Protein AF-C6BZJ4-F1 (afdb_monomer)

Solvent-accessible surface area (backbone atoms only — not comparable to full-atom values): 10081 Å² total; per-residue (Å²): 116,72,71,60,54,57,50,53,51,55,49,51,55,50,50,53,53,52,53,54,57,55,56,72,70,59,80,69,83,80,75,55,55,67,62,52,22,50,53,27,45,76,71,69,36,31,68,61,16,39,52,40,28,48,56,48,59,76,49,91,61,51,71,67,57,37,21,50,30,28,36,55,34,11,51,30,27,47,76,71,65,39,45,58,59,11,50,16,27,31,52,33,16,31,54,44,16,40,50,50,26,70,78,56,65,73,80,79,70,80,83,77,85,76,75,93,70,93,71,94,79,90,90,75,85,74,75,80,77,79,89,45,41,55,55,36,36,75,48,53,36,56,51,56,51,57,71,41,51,91,74,41,52,72,69,48,51,54,51,22,52,52,50,20,53,52,51,46,45,70,79,42,72,85,60,86,131

pLDDT: mean 82.41, std 20.44, range [32.62, 98.81]

Foldseek 3Di:
DVVVVVVVVVVVVVVVVVVVVVVVVPPPPDDDLLVVLVVCVVVVVLVSSLVSLVVVCVDPDDLQSVLSSLQSNLVSCVSVLVLLSSLLSLLLSLLSLVQCCVVDPDPPPPPPDDDDDPDDDDDDDPDPDDDHSVCSNPPVSVVSNVVSVVSADPVSNVVSNVNSVVSCCVSPVPRDD

Nearest PDB structures (foldseek):
  2dba-assembly1_A  TM=6.845E-01  e=4.732E-01  Homo sapiens
  3u3w-assembly1_B  TM=6.614E-01  e=5.486E-01  Bacillus thuringiensis Bt407
  2xev-assembly1_A  TM=4.459E-01  e=4.082E-01  Xanthomonas campestris
  3qky-assembly1_A  TM=3.372E-01  e=3.037E-01  Rhodothermus marinus DSM 4252
  3u4t-assembly2_B  TM=3.322E-01  e=1.268E+00  Cytophaga hutchinsonii ATCC 33406

Radius of gyration: 23.46 Å; Cα contacts (8 Å, |Δi|>4): 155; chains: 1; bounding box: 36×50×86 Å

Structure (mmCIF, N/CA/C/O backbone):
data_AF-C6BZJ4-F1
#
_entry.id   AF-C6BZJ4-F1
#
loop_
_atom_site.group_PDB
_atom_site.id
_atom_site.type_symbol
_atom_site.label_atom_id
_atom_site.label_alt_id
_atom_site.label_comp_id
_atom_site.label_asym_id
_atom_site.label_entity_id
_atom_site.label_seq_id
_atom_site.pdbx_PDB_ins_code
_atom_site.Cartn_x
_atom_site.Cartn_y
_atom_site.Cartn_z
_atom_site.occupancy
_atom_site.B_iso_or_equiv
_atom_site.auth_seq_id
_atom_site.auth_comp_id
_atom_site.auth_asym_id
_atom_site.auth_atom_id
_atom_site.pdbx_PDB_model_num
ATOM 1 N N . MET A 1 1 ? -5.584 -17.998 -65.932 1.00 55.53 1 MET A N 1
ATOM 2 C CA . MET A 1 1 ? -5.865 -16.720 -65.231 1.00 55.53 1 MET A CA 1
ATOM 3 C C . MET A 1 1 ? -6.809 -16.860 -64.033 1.00 55.53 1 MET A C 1
ATOM 5 O O . MET A 1 1 ? -6.456 -16.379 -62.968 1.00 55.53 1 MET A O 1
ATOM 9 N N . ILE A 1 2 ? -7.943 -17.565 -64.134 1.00 57.69 2 ILE A N 1
ATOM 10 C CA . ILE A 1 2 ? -8.971 -17.635 -63.065 1.00 57.69 2 ILE A CA 1
ATOM 11 C C . ILE A 1 2 ? -8.476 -18.289 -61.749 1.00 57.69 2 ILE A C 1
ATOM 13 O O . ILE A 1 2 ? -8.819 -17.839 -60.659 1.00 57.69 2 ILE A O 1
ATOM 17 N N . ARG A 1 3 ? -7.604 -19.308 -61.822 1.00 55.00 3 ARG A N 1
ATOM 18 C CA . ARG A 1 3 ? -7.053 -20.008 -60.638 1.00 55.00 3 ARG A CA 1
ATOM 19 C C . ARG A 1 3 ? -6.116 -19.146 -59.774 1.00 55.00 3 ARG A C 1
ATOM 21 O O . ARG A 1 3 ? -6.118 -19.304 -58.557 1.00 55.00 3 ARG A O 1
ATOM 28 N N . HIS A 1 4 ? -5.360 -18.228 -60.380 1.00 57.19 4 HIS A N 1
ATOM 29 C CA . HIS A 1 4 ? -4.473 -17.316 -59.643 1.00 57.19 4 HIS A CA 1
ATOM 30 C C . HIS A 1 4 ? -5.263 -16.218 -58.924 1.00 57.19 4 HIS A C 1
ATOM 32 O O . HIS A 1 4 ? -4.941 -15.882 -57.789 1.00 57.19 4 HIS A O 1
ATOM 38 N N . TYR A 1 5 ? -6.357 -15.747 -59.527 1.00 59.50 5 TYR A N 1
ATOM 39 C CA . TYR A 1 5 ? -7.250 -14.763 -58.914 1.00 59.50 5 TYR A CA 1
ATOM 40 C C . TYR A 1 5 ? -7.918 -15.309 -57.639 1.00 59.50 5 TYR A C 1
ATOM 42 O O . TYR A 1 5 ? -7.967 -14.635 -56.614 1.00 59.50 5 TYR A O 1
ATOM 50 N N . ALA A 1 6 ? -8.339 -16.580 -57.663 1.00 61.69 6 ALA A N 1
ATOM 51 C CA . ALA A 1 6 ? -8.926 -17.255 -56.505 1.00 61.69 6 ALA A CA 1
ATOM 52 C C . ALA A 1 6 ? -7.924 -17.495 -55.355 1.00 61.69 6 ALA A C 1
ATOM 54 O O . ALA A 1 6 ? -8.314 -17.469 -54.186 1.00 61.69 6 ALA A O 1
ATOM 55 N N . GLN A 1 7 ? -6.639 -17.719 -55.656 1.00 63.06 7 GLN A N 1
ATOM 56 C CA . GLN A 1 7 ? -5.603 -17.842 -54.623 1.00 63.06 7 GLN A CA 1
ATOM 57 C C . GLN A 1 7 ? -5.236 -16.492 -54.002 1.00 63.06 7 GLN A C 1
ATOM 59 O O . GLN A 1 7 ? -5.148 -16.405 -52.780 1.00 63.06 7 GLN A O 1
ATOM 64 N N . ILE A 1 8 ? -5.094 -15.441 -54.814 1.00 64.88 8 ILE A N 1
ATOM 65 C CA . ILE A 1 8 ? -4.809 -14.081 -54.334 1.00 64.88 8 ILE A CA 1
ATOM 66 C C . ILE A 1 8 ? -5.946 -13.583 -53.433 1.00 64.88 8 ILE A C 1
ATOM 68 O O . ILE A 1 8 ? -5.690 -13.074 -52.343 1.00 64.88 8 ILE A O 1
ATOM 72 N N . PHE A 1 9 ? -7.201 -13.827 -53.824 1.00 66.31 9 PHE A N 1
ATOM 73 C CA . PHE A 1 9 ? -8.370 -13.473 -53.018 1.00 66.31 9 PHE A CA 1
ATOM 74 C C . PHE A 1 9 ? -8.373 -14.174 -51.649 1.00 66.31 9 PHE A C 1
ATOM 76 O O . PHE A 1 9 ? -8.596 -13.528 -50.631 1.00 66.31 9 PHE A O 1
ATOM 83 N N . ARG A 1 10 ? -8.031 -15.471 -51.590 1.00 66.38 10 ARG A N 1
ATOM 84 C CA . ARG A 1 10 ? -7.934 -16.227 -50.324 1.00 66.38 10 ARG A CA 1
ATOM 85 C C . ARG A 1 10 ? -6.807 -15.740 -49.408 1.00 66.38 10 ARG A C 1
ATOM 87 O O . ARG A 1 10 ? -6.947 -15.818 -48.187 1.00 66.38 10 ARG A O 1
ATOM 94 N N . ILE A 1 11 ? -5.695 -15.270 -49.973 1.00 69.75 11 ILE A N 1
ATOM 95 C CA . ILE A 1 11 ? -4.577 -14.703 -49.204 1.00 69.75 11 ILE A CA 1
ATOM 96 C C . ILE A 1 11 ? -4.979 -13.339 -48.631 1.00 69.75 11 ILE A C 1
ATOM 98 O O . ILE A 1 11 ? -4.785 -13.108 -47.441 1.00 69.75 11 ILE A O 1
ATOM 102 N N . LEU A 1 12 ? -5.626 -12.485 -49.430 1.00 68.31 12 LEU A N 1
ATOM 103 C CA . LEU A 1 12 ? -6.132 -11.179 -48.995 1.00 68.31 12 LEU A CA 1
ATOM 104 C C . LEU A 1 12 ? -7.189 -11.296 -47.890 1.00 68.31 12 LEU A C 1
ATOM 106 O O . LEU A 1 12 ? -7.118 -10.566 -46.904 1.00 68.31 12 LEU A O 1
ATOM 110 N N . THR A 1 13 ? -8.116 -12.254 -47.989 1.00 72.12 13 THR A N 1
ATOM 111 C CA . THR A 1 13 ? -9.115 -12.484 -46.931 1.00 72.12 13 THR A CA 1
ATOM 112 C C . THR A 1 13 ? -8.478 -12.961 -45.629 1.00 72.12 13 THR A C 1
ATOM 114 O O . THR A 1 13 ? -8.899 -12.547 -44.554 1.00 72.12 13 THR A O 1
ATOM 117 N N . LYS A 1 14 ? -7.435 -13.800 -45.702 1.00 76.06 14 LYS A N 1
ATOM 118 C CA . LYS A 1 14 ? -6.708 -14.259 -44.508 1.00 76.06 14 LYS A CA 1
ATOM 119 C C . LYS A 1 14 ? -5.866 -13.145 -43.891 1.00 76.06 14 LYS A C 1
ATOM 121 O O . LYS A 1 14 ? -5.843 -13.027 -42.673 1.00 76.06 14 LYS A O 1
ATOM 126 N N . ALA A 1 15 ? -5.223 -12.314 -44.710 1.00 72.50 15 ALA A N 1
ATOM 127 C CA . ALA A 1 15 ? -4.469 -11.156 -44.242 1.00 72.50 15 ALA A CA 1
ATOM 128 C C . ALA A 1 15 ? -5.386 -10.125 -43.564 1.00 72.50 15 ALA A C 1
ATOM 130 O O . ALA A 1 15 ? -5.067 -9.653 -42.480 1.00 72.50 15 ALA A O 1
ATOM 131 N N . SER A 1 16 ? -6.560 -9.849 -44.140 1.00 72.75 16 SER A N 1
ATOM 132 C CA . SER A 1 16 ? -7.568 -8.959 -43.549 1.00 72.75 16 SER A CA 1
ATOM 133 C C . SER A 1 16 ? -8.110 -9.488 -42.215 1.00 72.75 16 SER A C 1
ATOM 135 O O . SER A 1 16 ? -8.213 -8.720 -41.262 1.00 72.75 16 SER A O 1
ATOM 137 N N . LEU A 1 17 ? -8.374 -10.797 -42.109 1.00 69.81 17 LEU A N 1
ATOM 138 C CA . LEU A 1 17 ? -8.779 -11.432 -40.850 1.00 69.81 17 LEU A CA 1
ATOM 139 C C . LEU A 1 17 ? -7.662 -11.366 -39.789 1.00 69.81 17 LEU A C 1
ATOM 141 O O . LEU A 1 17 ? -7.938 -11.130 -38.619 1.00 69.81 17 LEU A O 1
ATOM 145 N N . CYS A 1 18 ? -6.401 -11.530 -40.199 1.00 66.50 18 CYS A N 1
ATOM 146 C CA . CYS A 1 18 ? -5.239 -11.455 -39.309 1.00 66.50 18 CYS A CA 1
ATOM 147 C C . CYS A 1 18 ? -5.014 -10.028 -38.774 1.00 66.50 18 CYS A C 1
ATOM 149 O O . CYS A 1 18 ? -4.745 -9.843 -37.593 1.00 66.50 18 CYS A O 1
ATOM 151 N N . VAL A 1 19 ? -5.195 -9.010 -39.624 1.00 67.69 19 VAL A N 1
ATOM 152 C CA . VAL A 1 19 ? -5.115 -7.595 -39.226 1.00 67.69 19 VAL A CA 1
ATOM 153 C C . VAL A 1 19 ? -6.264 -7.219 -38.286 1.00 67.69 19 VAL A C 1
ATOM 155 O O . VAL A 1 19 ? -6.030 -6.540 -37.293 1.00 67.69 19 VAL A O 1
ATOM 158 N N . LEU A 1 20 ? -7.483 -7.710 -38.532 1.00 63.88 20 LEU A N 1
ATOM 159 C CA . LEU A 1 20 ? -8.626 -7.499 -37.633 1.00 63.88 20 LEU A CA 1
ATOM 160 C C . LEU A 1 20 ? -8.410 -8.124 -36.244 1.00 63.88 20 LEU A C 1
ATOM 162 O O . LEU A 1 20 ? -8.733 -7.489 -35.244 1.00 63.88 20 LEU A O 1
ATOM 166 N N . LEU A 1 21 ? -7.817 -9.322 -36.172 1.00 61.75 21 LEU A N 1
ATOM 167 C CA . LEU A 1 21 ? -7.485 -9.980 -34.901 1.00 61.75 21 LEU A CA 1
ATOM 168 C C . LEU A 1 21 ? -6.373 -9.256 -34.122 1.00 61.75 21 LEU A C 1
ATOM 170 O O . LEU A 1 21 ? -6.413 -9.220 -32.894 1.00 61.75 21 LEU A O 1
ATOM 174 N N . LEU A 1 22 ? -5.409 -8.648 -34.819 1.00 60.34 22 LEU A N 1
ATOM 175 C CA . LEU A 1 22 ? -4.344 -7.858 -34.189 1.00 60.34 22 LEU A CA 1
ATOM 176 C C . LEU A 1 22 ? -4.852 -6.517 -33.635 1.00 60.34 22 LEU A C 1
ATOM 178 O O . LEU A 1 22 ? -4.348 -6.056 -32.617 1.00 60.34 22 LEU A O 1
ATOM 182 N N . VAL A 1 23 ? -5.869 -5.912 -34.256 1.00 60.22 23 VAL A N 1
ATOM 183 C CA . VAL A 1 23 ? -6.453 -4.643 -33.784 1.00 60.22 23 VAL A CA 1
ATOM 184 C C . VAL A 1 23 ? -7.333 -4.843 -32.544 1.00 60.22 23 VAL A C 1
ATOM 186 O O . VAL A 1 23 ? -7.305 -4.005 -31.648 1.00 60.22 23 VAL A O 1
ATOM 189 N N . SER A 1 24 ? -8.057 -5.964 -32.421 1.00 59.00 24 SER A N 1
ATOM 190 C CA . SER A 1 24 ? -8.880 -6.240 -31.227 1.00 59.00 24 SER A CA 1
ATOM 191 C C . SER A 1 24 ? -8.070 -6.588 -29.973 1.00 59.00 24 SER A C 1
ATOM 193 O O . SER A 1 24 ? -8.578 -6.443 -28.867 1.00 59.00 24 SER A O 1
ATOM 195 N N . ALA A 1 25 ? -6.817 -7.025 -30.126 1.00 56.62 25 ALA A N 1
ATOM 196 C CA . ALA A 1 25 ? -5.908 -7.258 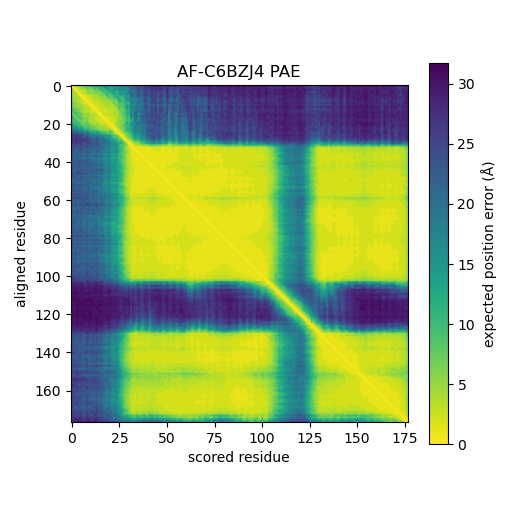-29.002 1.00 56.62 25 ALA A CA 1
ATOM 197 C C . ALA A 1 25 ? -5.223 -5.966 -28.501 1.00 56.62 25 ALA A C 1
ATOM 199 O O . ALA A 1 25 ? -4.516 -5.998 -27.499 1.00 56.62 25 ALA A O 1
ATOM 200 N N . GLY A 1 26 ? -5.415 -4.832 -29.190 1.00 55.06 26 GLY A N 1
ATOM 201 C CA . GLY A 1 26 ? -4.726 -3.566 -28.918 1.00 55.06 26 GLY A CA 1
ATOM 202 C C . GLY A 1 26 ? -5.450 -2.590 -27.982 1.00 55.06 26 GLY A C 1
ATOM 203 O O . GLY A 1 26 ? -4.972 -1.474 -27.806 1.00 55.06 26 GLY A O 1
ATOM 204 N N . CYS A 1 27 ? -6.588 -2.957 -27.385 1.00 52.34 27 CYS A N 1
ATOM 205 C CA . CYS A 1 27 ? -7.395 -2.038 -26.563 1.00 52.34 27 CYS A CA 1
ATOM 206 C C . CYS A 1 27 ? -7.123 -2.094 -25.048 1.00 52.34 27 CYS A C 1
ATOM 208 O O . CYS A 1 27 ? -7.934 -1.587 -24.281 1.00 52.34 27 CYS A O 1
ATOM 210 N N . SER A 1 28 ? -5.985 -2.636 -24.611 1.00 48.62 28 SER A N 1
ATOM 211 C CA . SER A 1 28 ? -5.580 -2.626 -23.189 1.00 48.62 28 SER A CA 1
ATOM 212 C C . SER A 1 28 ? -4.443 -1.639 -22.879 1.00 48.62 28 SER A C 1
ATOM 214 O O . SER A 1 28 ? -3.921 -1.630 -21.773 1.00 48.62 28 SER A O 1
ATOM 216 N N . ILE A 1 29 ? -4.019 -0.817 -23.847 1.00 54.97 29 ILE A N 1
ATOM 217 C CA . ILE A 1 29 ? -2.700 -0.148 -23.829 1.00 54.97 29 ILE A CA 1
ATOM 218 C C . ILE A 1 29 ? -2.615 1.080 -22.886 1.00 54.97 29 ILE A C 1
ATOM 220 O O . ILE A 1 29 ? -1.523 1.580 -22.648 1.00 54.97 29 ILE A O 1
ATOM 224 N N . PHE A 1 30 ? -3.712 1.547 -22.277 1.00 60.34 30 PHE A N 1
ATOM 225 C CA . PHE A 1 30 ? -3.676 2.686 -21.335 1.00 60.34 30 PHE A CA 1
ATOM 226 C C . PHE A 1 30 ? -4.572 2.490 -20.113 1.00 60.34 30 PHE A C 1
ATOM 228 O O . PHE A 1 30 ? -5.266 3.411 -19.686 1.00 60.34 30 PHE A O 1
ATOM 235 N N . TYR A 1 31 ? -4.603 1.281 -19.563 1.00 64.81 31 TYR A N 1
ATOM 236 C CA . TYR A 1 31 ? -5.242 1.088 -18.273 1.00 64.81 31 TYR A CA 1
ATOM 237 C C . TYR A 1 31 ? -4.277 1.555 -17.178 1.00 64.81 31 TYR A C 1
ATOM 239 O O . TYR A 1 31 ? -3.167 1.041 -17.089 1.00 64.81 31 TYR A O 1
ATOM 247 N N . LYS A 1 32 ? -4.665 2.577 -16.407 1.00 88.12 32 LYS A N 1
ATOM 248 C CA . LYS A 1 32 ? -3.905 3.095 -15.262 1.00 88.12 32 LYS A CA 1
ATOM 249 C C . LYS A 1 32 ? -4.629 2.687 -13.972 1.00 88.12 32 LYS A C 1
ATOM 251 O O . LYS A 1 32 ? -5.514 3.426 -13.534 1.00 88.12 32 LYS A O 1
ATOM 256 N N . PRO A 1 33 ? -4.283 1.535 -13.363 1.00 91.06 33 PRO A N 1
ATOM 257 C CA . PRO A 1 33 ? -5.052 0.969 -12.249 1.00 91.06 33 PRO A CA 1
ATOM 258 C C . PRO A 1 33 ? -5.131 1.907 -11.040 1.00 91.06 33 PRO A C 1
ATOM 260 O O . PRO A 1 33 ? -6.162 2.004 -10.386 1.00 91.06 33 PRO A O 1
ATOM 263 N N . ILE A 1 34 ? -4.067 2.677 -10.788 1.00 95.06 34 ILE A N 1
ATOM 264 C CA . ILE A 1 34 ? -4.012 3.658 -9.696 1.00 95.06 34 ILE A CA 1
ATOM 265 C C . ILE A 1 34 ? -5.059 4.765 -9.869 1.00 95.06 34 ILE A C 1
ATOM 267 O O . ILE A 1 34 ? -5.789 5.066 -8.926 1.00 95.06 34 ILE A O 1
ATOM 271 N N . GLU A 1 35 ? -5.169 5.349 -11.067 1.00 94.25 35 GLU A N 1
ATOM 272 C CA . GLU A 1 35 ? -6.161 6.400 -11.343 1.00 94.25 35 GLU A CA 1
ATOM 273 C C . GLU A 1 35 ? -7.589 5.847 -11.209 1.00 94.25 35 GLU A C 1
ATOM 275 O O . GLU A 1 35 ? -8.467 6.510 -10.655 1.00 94.25 35 GLU A O 1
ATOM 280 N N . GLN A 1 36 ? -7.813 4.604 -11.647 1.00 94.56 36 GLN A N 1
ATOM 281 C CA . GLN A 1 36 ? -9.104 3.930 -11.519 1.00 94.56 36 GLN A CA 1
ATOM 282 C C . GLN A 1 36 ? -9.469 3.660 -10.051 1.00 94.56 36 GLN A C 1
ATOM 284 O O . GLN A 1 36 ? -10.589 3.949 -9.626 1.00 94.56 36 GLN A O 1
ATOM 289 N N . ALA A 1 37 ? -8.528 3.157 -9.254 1.00 96.38 37 ALA A N 1
ATOM 290 C CA . ALA A 1 37 ? -8.737 2.926 -7.830 1.00 96.38 37 ALA A CA 1
ATOM 291 C C . ALA A 1 37 ? -9.032 4.230 -7.074 1.00 96.38 37 ALA A C 1
ATOM 293 O O . ALA A 1 37 ? -9.928 4.274 -6.229 1.00 96.38 37 ALA A O 1
ATOM 294 N N . GLN A 1 38 ? -8.331 5.316 -7.410 1.00 95.38 38 GLN A N 1
ATOM 295 C CA . GLN A 1 38 ? -8.611 6.647 -6.867 1.00 95.38 38 GLN A CA 1
ATOM 296 C C . GLN A 1 38 ? -10.009 7.132 -7.261 1.00 95.38 38 GLN A C 1
ATOM 298 O O . GLN A 1 38 ? -10.744 7.629 -6.408 1.00 95.38 38 GLN A O 1
ATOM 303 N N . TYR A 1 39 ? -10.416 6.934 -8.518 1.00 95.62 39 TYR A N 1
ATOM 304 C CA . TYR A 1 39 ? -11.775 7.236 -8.961 1.00 95.62 39 TYR A CA 1
ATOM 305 C C . TYR A 1 39 ? -12.823 6.456 -8.153 1.00 95.62 39 TYR A C 1
ATOM 307 O O . TYR A 1 39 ? -13.798 7.045 -7.683 1.00 95.62 39 TYR A O 1
ATOM 315 N N . TYR A 1 40 ? -12.619 5.158 -7.920 1.00 97.19 40 TYR A N 1
ATOM 316 C CA . TYR A 1 40 ? -13.504 4.370 -7.061 1.00 97.19 40 TYR A CA 1
ATOM 317 C C . TYR A 1 40 ? -13.548 4.907 -5.626 1.00 97.19 40 TYR A C 1
ATOM 319 O O . TYR A 1 40 ? -14.636 5.083 -5.075 1.00 97.19 40 TYR A O 1
ATOM 327 N N . ALA A 1 41 ? -12.399 5.246 -5.037 1.00 96.06 41 ALA A N 1
ATOM 328 C CA . ALA A 1 41 ? -12.328 5.805 -3.689 1.00 96.06 41 ALA A CA 1
ATOM 329 C C . ALA A 1 41 ? -13.063 7.155 -3.565 1.00 96.06 41 ALA A C 1
ATOM 331 O O . ALA A 1 41 ? -13.800 7.359 -2.598 1.00 96.06 41 ALA A O 1
ATOM 332 N N . LEU A 1 42 ? -12.941 8.044 -4.561 1.00 96.62 42 LEU A N 1
ATOM 333 C CA . LEU A 1 42 ? -13.677 9.317 -4.621 1.00 96.62 42 LEU A CA 1
ATOM 334 C C . LEU A 1 42 ? -15.198 9.107 -4.671 1.00 96.62 42 LEU A C 1
ATOM 336 O O . LEU A 1 42 ? -15.957 9.881 -4.089 1.00 96.62 42 LEU A O 1
ATOM 340 N N . ASN A 1 43 ? -15.646 8.023 -5.305 1.00 97.38 43 ASN A N 1
ATOM 341 C CA . ASN A 1 43 ? -17.053 7.624 -5.360 1.00 97.38 43 ASN A CA 1
ATOM 342 C C . ASN A 1 43 ? -17.482 6.731 -4.179 1.00 97.38 43 ASN A C 1
ATOM 344 O O . ASN A 1 43 ? -18.573 6.161 -4.211 1.00 97.38 43 ASN A O 1
ATOM 348 N N . GLN A 1 44 ? -16.653 6.610 -3.133 1.00 97.75 44 GLN A N 1
ATOM 349 C CA . GLN A 1 44 ? -16.888 5.766 -1.949 1.00 97.75 44 GLN A CA 1
ATOM 350 C C . GLN A 1 44 ? -17.048 4.267 -2.268 1.00 97.75 44 GLN A C 1
ATOM 352 O O . GLN A 1 44 ? -17.582 3.500 -1.468 1.00 97.75 44 GLN A O 1
ATOM 357 N N . GLN A 1 45 ? -16.567 3.827 -3.431 1.00 98.44 45 GLN A N 1
ATOM 358 C CA . GLN A 1 45 ? -16.548 2.431 -3.864 1.00 98.44 45 GLN A CA 1
ATOM 359 C C . GLN A 1 45 ? -15.251 1.762 -3.390 1.00 98.44 45 GLN A C 1
ATOM 361 O O . GLN A 1 45 ? -14.424 1.328 -4.188 1.00 98.44 45 GLN A O 1
ATOM 366 N N . TYR A 1 46 ? -15.041 1.722 -2.074 1.00 98.56 46 TYR A N 1
ATOM 367 C CA . TYR A 1 46 ? -13.762 1.300 -1.499 1.00 98.56 46 TYR A CA 1
ATOM 368 C C . TYR A 1 46 ? -13.425 -0.170 -1.766 1.00 98.56 46 TYR A C 1
ATOM 370 O O . TYR A 1 46 ? -12.261 -0.465 -2.004 1.00 98.56 46 TYR A O 1
ATOM 378 N N . ASP A 1 47 ? -14.411 -1.070 -1.805 1.00 98.62 47 ASP A N 1
ATOM 379 C CA . ASP A 1 47 ? -14.179 -2.476 -2.174 1.00 98.62 47 ASP A CA 1
ATOM 380 C C . ASP A 1 47 ? -13.641 -2.599 -3.609 1.00 98.62 47 ASP A C 1
ATOM 382 O O . ASP A 1 47 ? -12.655 -3.286 -3.847 1.00 98.62 47 ASP A O 1
ATOM 386 N N . ALA A 1 48 ? -14.212 -1.843 -4.555 1.00 98.06 48 ALA A N 1
ATOM 387 C CA . ALA A 1 48 ? -13.730 -1.822 -5.936 1.00 98.06 48 ALA A CA 1
ATOM 388 C C . ALA A 1 48 ? -12.313 -1.236 -6.038 1.00 98.06 48 ALA A C 1
ATOM 390 O O . ALA A 1 48 ? -11.498 -1.725 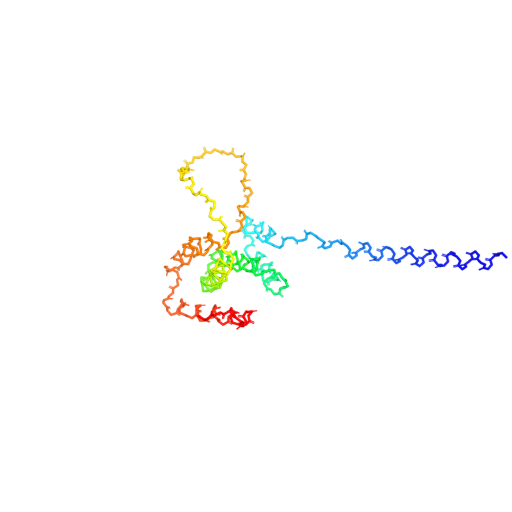-6.813 1.00 98.06 48 ALA A O 1
ATOM 391 N N . ALA A 1 49 ? -11.994 -0.217 -5.231 1.00 98.38 49 ALA A N 1
ATOM 392 C CA . ALA A 1 49 ? -10.628 0.292 -5.130 1.00 98.38 49 ALA A CA 1
ATOM 393 C C . ALA A 1 49 ? -9.667 -0.770 -4.566 1.00 98.38 49 ALA A C 1
ATOM 395 O O . ALA A 1 49 ? -8.542 -0.892 -5.040 1.00 98.38 49 ALA A O 1
ATOM 396 N N . VAL A 1 50 ? -10.100 -1.553 -3.572 1.00 98.75 50 VAL A N 1
ATOM 397 C CA . VAL A 1 50 ? -9.302 -2.646 -2.997 1.00 98.75 50 VAL A CA 1
ATOM 398 C C . VAL A 1 50 ? -9.016 -3.731 -4.028 1.00 98.75 50 VAL A C 1
ATOM 400 O O . VAL A 1 50 ? -7.866 -4.167 -4.114 1.00 98.75 50 VAL A O 1
ATOM 403 N N . ASP A 1 51 ? -10.017 -4.145 -4.801 1.00 98.25 51 ASP A N 1
ATOM 404 C CA . ASP A 1 51 ? -9.863 -5.157 -5.851 1.00 98.25 51 ASP A CA 1
ATOM 405 C C . ASP A 1 51 ? -8.861 -4.683 -6.911 1.00 98.25 51 ASP A C 1
ATOM 407 O O . ASP A 1 51 ? -7.863 -5.352 -7.175 1.00 98.25 51 ASP A O 1
ATOM 411 N N . GLU A 1 52 ? -9.051 -3.461 -7.411 1.00 97.62 52 GLU A N 1
ATOM 412 C CA . GLU A 1 52 ? -8.200 -2.847 -8.430 1.00 97.62 52 GLU A CA 1
ATOM 413 C C . GLU A 1 52 ? -6.724 -2.769 -8.010 1.00 97.62 52 GLU A C 1
ATOM 415 O O . GLU A 1 52 ? -5.803 -3.093 -8.761 1.00 97.62 52 GLU A O 1
ATOM 420 N N . LEU A 1 53 ? -6.486 -2.358 -6.764 1.00 98.44 53 LEU A N 1
ATOM 421 C CA . LEU A 1 53 ? -5.139 -2.245 -6.211 1.00 98.44 53 LEU A CA 1
ATOM 422 C C . LEU A 1 53 ? -4.529 -3.611 -5.898 1.00 98.44 53 LEU A C 1
ATOM 424 O O . LEU A 1 53 ? -3.309 -3.750 -5.911 1.00 98.44 53 LEU A O 1
ATOM 428 N N . SER A 1 5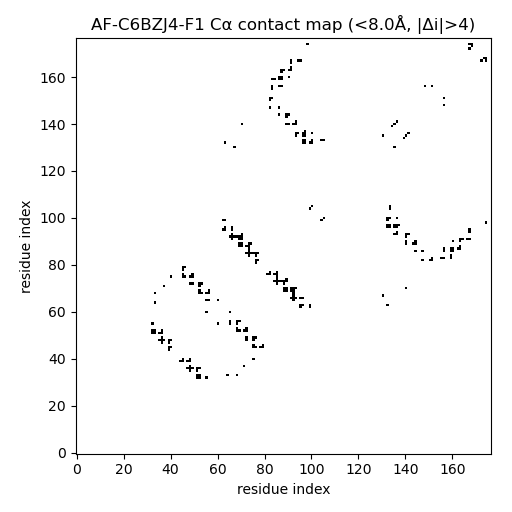4 ? -5.355 -4.616 -5.607 1.00 98.44 54 SER A N 1
ATOM 429 C CA . SER A 1 54 ? -4.885 -5.985 -5.394 1.00 98.44 54 SER A CA 1
ATOM 430 C C . SER A 1 54 ? -4.390 -6.602 -6.694 1.00 98.44 54 SER A C 1
ATOM 432 O O . SER A 1 54 ? -3.290 -7.152 -6.704 1.00 98.44 54 SER A O 1
ATOM 434 N N . ASP A 1 55 ? -5.131 -6.413 -7.785 1.00 97.00 55 ASP A N 1
ATOM 435 C CA . ASP A 1 55 ? -4.709 -6.844 -9.117 1.00 97.00 55 ASP A CA 1
ATOM 436 C C . ASP A 1 55 ? -3.394 -6.165 -9.536 1.00 97.00 55 ASP A C 1
ATOM 438 O O . ASP A 1 55 ? -2.500 -6.822 -10.072 1.00 97.00 55 ASP A O 1
ATOM 442 N N . LEU A 1 56 ? -3.225 -4.871 -9.228 1.00 96.50 56 LEU A N 1
ATOM 443 C CA . LEU A 1 56 ? -1.970 -4.155 -9.476 1.00 96.50 56 LEU A CA 1
ATOM 444 C C . LEU A 1 56 ? -0.799 -4.719 -8.651 1.00 96.50 56 LEU A C 1
ATOM 446 O O . LEU A 1 56 ? 0.294 -4.894 -9.187 1.00 96.50 56 LEU A O 1
ATOM 450 N N . ILE A 1 57 ? -1.008 -5.027 -7.368 1.00 97.56 57 ILE A N 1
ATOM 451 C CA . ILE A 1 57 ? 0.031 -5.592 -6.485 1.00 97.56 57 ILE A CA 1
ATOM 452 C C . ILE A 1 57 ? 0.494 -6.977 -6.956 1.00 97.56 57 ILE A C 1
ATOM 454 O O . ILE A 1 57 ? 1.667 -7.313 -6.794 1.00 97.56 57 ILE A O 1
ATOM 458 N N . ASP A 1 58 ? -0.407 -7.769 -7.535 1.00 96.38 58 ASP A N 1
ATOM 459 C CA . ASP A 1 58 ? -0.111 -9.112 -8.045 1.00 96.38 58 ASP A CA 1
ATOM 460 C C . ASP A 1 58 ? 0.425 -9.110 -9.499 1.00 96.38 58 ASP A C 1
ATOM 462 O O . ASP A 1 58 ? 0.691 -10.177 -10.065 1.00 96.38 58 ASP A O 1
ATOM 466 N N . SER A 1 59 ? 0.606 -7.930 -10.104 1.00 94.00 59 SER A N 1
ATOM 467 C CA . SER A 1 59 ? 1.115 -7.743 -11.471 1.00 94.00 59 SER A CA 1
ATOM 468 C C . SER A 1 59 ? 2.644 -7.559 -11.539 1.00 94.00 59 SER A C 1
ATOM 470 O O . SER A 1 59 ? 3.354 -7.707 -10.547 1.00 94.00 59 SER A O 1
ATOM 472 N N . ASP A 1 60 ? 3.173 -7.245 -12.726 1.00 91.75 60 ASP A N 1
ATOM 473 C CA . ASP A 1 60 ? 4.581 -6.897 -12.972 1.00 91.75 60 ASP A CA 1
ATOM 474 C C . ASP A 1 60 ? 4.861 -5.381 -12.905 1.00 91.75 60 ASP A C 1
ATOM 476 O O . ASP A 1 60 ? 5.842 -4.900 -13.478 1.00 91.75 60 ASP A O 1
ATOM 480 N N . ALA A 1 61 ? 4.007 -4.633 -12.199 1.00 93.56 61 ALA A N 1
ATOM 481 C CA . ALA A 1 61 ? 4.175 -3.206 -11.948 1.00 93.56 61 ALA A CA 1
ATOM 482 C C . ALA A 1 61 ? 5.498 -2.873 -11.236 1.00 93.56 61 ALA A C 1
ATOM 484 O O . ALA A 1 61 ? 6.127 -3.708 -10.577 1.00 93.56 61 ALA A O 1
ATOM 485 N N . SER A 1 62 ? 5.929 -1.619 -11.365 1.00 93.44 62 SER A N 1
ATOM 486 C CA . SER A 1 62 ? 7.154 -1.142 -10.724 1.00 93.44 62 SER A CA 1
ATOM 487 C C . SER A 1 62 ? 7.048 -1.153 -9.195 1.00 93.44 62 SER A C 1
ATOM 489 O O . SER A 1 62 ? 5.961 -1.091 -8.622 1.00 93.44 62 SER A O 1
ATOM 491 N N . GLU A 1 63 ? 8.192 -1.183 -8.503 1.00 93.62 63 GLU A N 1
ATOM 492 C CA . GLU A 1 63 ? 8.218 -1.132 -7.032 1.00 93.62 63 GLU A CA 1
ATOM 493 C C . GLU A 1 63 ? 7.536 0.126 -6.480 1.00 93.62 63 GLU A C 1
ATOM 495 O O . GLU A 1 63 ? 6.887 0.072 -5.437 1.00 93.62 63 GLU A O 1
ATOM 500 N N . GLU A 1 64 ? 7.652 1.244 -7.198 1.00 94.12 64 GLU A N 1
ATOM 501 C CA . GLU A 1 64 ? 7.009 2.508 -6.852 1.00 94.12 64 GLU A CA 1
ATOM 502 C C . GLU A 1 64 ? 5.484 2.429 -6.985 1.00 94.12 64 GLU A C 1
ATOM 504 O O . GLU A 1 64 ? 4.767 2.800 -6.055 1.00 94.12 64 GLU A O 1
ATOM 509 N N . GLU A 1 65 ? 4.979 1.868 -8.087 1.00 95.38 65 GLU A N 1
ATOM 510 C CA . GLU A 1 65 ? 3.542 1.640 -8.279 1.00 95.38 65 GLU A CA 1
ATOM 511 C C . GLU A 1 65 ? 2.986 0.669 -7.238 1.00 95.38 65 GLU A C 1
ATOM 513 O O . GLU A 1 65 ? 1.909 0.903 -6.693 1.00 95.38 65 GLU A O 1
ATOM 518 N N . ILE A 1 66 ? 3.729 -0.389 -6.905 1.00 97.38 66 ILE A N 1
ATOM 519 C CA . ILE A 1 66 ? 3.337 -1.344 -5.865 1.00 97.38 66 ILE A CA 1
ATOM 520 C C . ILE A 1 66 ? 3.323 -0.662 -4.489 1.00 97.38 66 ILE A C 1
ATOM 522 O O . ILE A 1 66 ? 2.378 -0.857 -3.719 1.00 97.38 66 ILE A O 1
ATOM 526 N N . ALA A 1 67 ? 4.313 0.179 -4.170 1.00 97.62 67 ALA A N 1
ATOM 527 C CA . ALA A 1 67 ? 4.335 0.956 -2.929 1.00 97.62 67 ALA A CA 1
ATOM 528 C C . ALA A 1 67 ? 3.123 1.897 -2.827 1.00 97.62 67 ALA A C 1
ATOM 530 O O . ALA A 1 67 ? 2.437 1.913 -1.798 1.00 97.62 67 ALA A O 1
ATOM 531 N N . GLN A 1 68 ? 2.815 2.621 -3.907 1.00 97.75 68 GLN A N 1
ATOM 532 C CA . GLN A 1 68 ? 1.628 3.468 -3.990 1.00 97.75 68 GLN A CA 1
ATOM 533 C C . GLN A 1 68 ? 0.340 2.640 -3.867 1.00 97.75 68 GLN A C 1
ATOM 535 O O . GLN A 1 68 ? -0.595 3.057 -3.181 1.00 97.75 68 GLN A O 1
ATOM 540 N N . ALA A 1 69 ? 0.291 1.450 -4.468 1.00 98.25 69 ALA A N 1
ATOM 541 C CA . ALA A 1 69 ? -0.877 0.583 -4.420 1.00 98.25 69 ALA A CA 1
ATOM 542 C C . ALA A 1 69 ? -1.177 0.088 -3.002 1.00 98.25 69 ALA A C 1
ATOM 544 O O . ALA A 1 69 ? -2.321 0.159 -2.553 1.00 98.25 69 ALA A O 1
ATOM 545 N N . PHE A 1 70 ? -0.152 -0.341 -2.258 1.00 98.75 70 PHE A N 1
ATOM 546 C CA . PHE A 1 70 ? -0.302 -0.687 -0.843 1.00 98.75 70 PHE A CA 1
ATOM 547 C C . PHE A 1 70 ? -0.775 0.508 -0.007 1.00 98.75 70 PHE A C 1
ATOM 549 O O . PHE A 1 70 ? -1.637 0.337 0.854 1.00 98.75 70 PHE A O 1
ATOM 556 N N . MET A 1 71 ? -0.263 1.716 -0.267 1.00 98.69 71 MET A N 1
ATOM 557 C CA . MET A 1 71 ? -0.699 2.921 0.445 1.00 98.69 71 MET A CA 1
ATOM 558 C C . MET A 1 71 ? -2.192 3.185 0.223 1.00 98.69 71 MET A C 1
ATOM 560 O O . MET A 1 71 ? -2.961 3.231 1.184 1.00 98.69 71 MET A O 1
ATOM 564 N N . LEU A 1 72 ? -2.612 3.271 -1.042 1.00 98.50 72 LEU A N 1
ATOM 565 C CA . LEU A 1 72 ? -4.000 3.545 -1.412 1.00 98.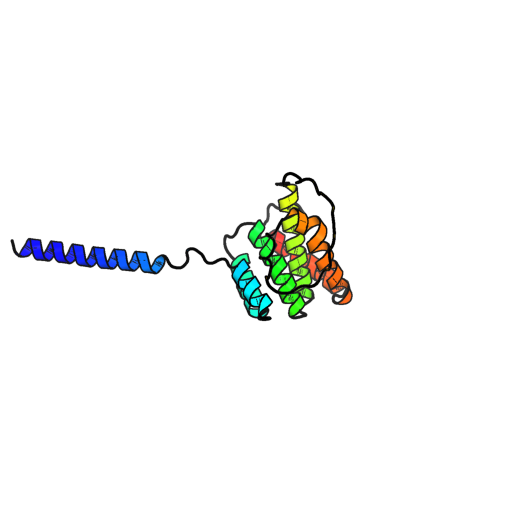50 72 LEU A CA 1
ATOM 566 C C . LEU A 1 72 ? -4.950 2.444 -0.927 1.00 98.50 72 LEU A C 1
ATOM 568 O O . LEU A 1 72 ? -6.060 2.736 -0.478 1.00 98.50 72 LEU A O 1
ATOM 572 N N . ARG A 1 73 ? -4.513 1.179 -0.945 1.00 98.75 73 ARG A N 1
ATOM 573 C CA . ARG A 1 73 ? -5.330 0.064 -0.457 1.00 98.75 73 ARG A CA 1
ATOM 574 C C . ARG A 1 73 ? -5.470 0.123 1.061 1.00 98.75 73 ARG A C 1
ATOM 576 O O . ARG A 1 73 ? -6.546 -0.147 1.587 1.00 98.75 73 ARG A O 1
ATOM 583 N N . GLY A 1 74 ? -4.426 0.556 1.768 1.00 98.69 74 GLY A N 1
ATOM 584 C CA . GLY A 1 74 ? -4.479 0.847 3.198 1.00 98.69 74 GLY A CA 1
ATOM 585 C C . GLY A 1 74 ? -5.469 1.965 3.555 1.00 98.69 74 GLY A C 1
ATOM 586 O O . GLY A 1 74 ? -6.230 1.840 4.519 1.00 98.69 74 GLY A O 1
ATOM 587 N N . GLU A 1 75 ? -5.522 3.034 2.761 1.00 98.62 75 GLU A N 1
ATOM 588 C CA . GLU A 1 75 ? -6.512 4.113 2.907 1.00 98.62 75 GLU A CA 1
ATOM 589 C C . GLU A 1 75 ? -7.946 3.637 2.607 1.00 98.62 75 GLU A C 1
ATOM 591 O O . GLU A 1 75 ? -8.884 3.959 3.348 1.00 98.62 75 GLU A O 1
ATOM 596 N N . ALA A 1 76 ? -8.127 2.798 1.583 1.00 98.75 76 ALA A N 1
ATOM 597 C CA . ALA A 1 76 ? -9.415 2.175 1.280 1.00 98.75 76 ALA A CA 1
ATOM 598 C C . ALA A 1 76 ? -9.886 1.266 2.431 1.00 98.75 76 ALA A C 1
ATOM 600 O O . ALA A 1 76 ? -11.006 1.424 2.920 1.00 98.75 76 ALA A O 1
ATOM 601 N N . TYR A 1 77 ? -9.011 0.405 2.966 1.00 98.75 77 TYR A N 1
ATOM 602 C CA . TYR A 1 77 ? -9.307 -0.397 4.160 1.00 98.75 77 TYR A CA 1
ATOM 603 C C . TYR A 1 77 ? -9.616 0.465 5.390 1.00 98.75 77 TYR A C 1
ATOM 605 O O . TYR A 1 77 ? -10.476 0.107 6.195 1.00 98.75 77 TYR A O 1
ATOM 613 N N . THR A 1 78 ? -8.962 1.622 5.540 1.00 98.50 78 THR A N 1
ATOM 614 C CA . THR A 1 78 ? -9.279 2.581 6.611 1.00 98.50 78 THR A CA 1
ATOM 615 C C . THR A 1 78 ? -10.714 3.088 6.481 1.00 98.50 78 THR A C 1
ATOM 617 O O . THR A 1 78 ? -11.450 3.115 7.470 1.00 98.50 78 THR A O 1
ATOM 620 N N . SER A 1 79 ? -11.136 3.420 5.259 1.00 98.44 79 SER A N 1
ATOM 621 C CA . SER A 1 79 ? -12.502 3.865 4.954 1.00 98.44 79 SER A CA 1
ATOM 622 C C . SER A 1 79 ? -13.542 2.759 5.182 1.00 98.44 79 SER A C 1
ATOM 624 O O . SER A 1 79 ? -14.633 3.029 5.688 1.00 98.44 79 SER A O 1
ATOM 626 N N . LEU A 1 80 ? -13.170 1.502 4.923 1.00 98.50 80 LEU A N 1
ATOM 627 C CA . LEU A 1 80 ? -13.962 0.305 5.239 1.00 98.50 80 LEU A CA 1
ATOM 628 C C . LEU A 1 80 ? -13.940 -0.079 6.733 1.00 98.50 80 LEU A C 1
ATOM 630 O O . LEU A 1 80 ? -14.665 -0.979 7.150 1.00 98.50 80 LEU A O 1
ATOM 634 N N . LYS A 1 81 ? -13.154 0.620 7.566 1.00 98.06 81 LYS A N 1
ATOM 635 C CA . LYS A 1 81 ? -12.923 0.324 8.996 1.00 98.06 81 LYS A CA 1
ATOM 636 C C . LYS A 1 81 ? -12.251 -1.027 9.253 1.00 98.06 81 LYS A C 1
ATOM 638 O O . LYS A 1 81 ? -12.318 -1.573 10.356 1.00 98.06 81 LYS A O 1
ATOM 643 N N . GLU A 1 82 ? -11.534 -1.544 8.266 1.00 97.88 82 GLU A N 1
ATOM 644 C CA . GLU A 1 82 ? -10.745 -2.766 8.365 1.00 97.88 82 GLU A CA 1
ATOM 645 C C . GLU A 1 82 ? -9.321 -2.462 8.853 1.00 97.88 82 GLU A C 1
ATOM 647 O O . GLU A 1 82 ? -8.314 -2.717 8.191 1.00 97.88 82 GLU A O 1
ATOM 652 N N . TYR A 1 83 ? -9.228 -1.889 10.056 1.00 97.62 83 TYR A N 1
ATOM 653 C CA . TYR A 1 83 ? -8.009 -1.238 10.548 1.00 97.62 83 TYR A CA 1
ATOM 654 C C . TYR A 1 83 ? -6.778 -2.148 10.630 1.00 97.62 83 TYR A C 1
ATOM 656 O O . TYR A 1 83 ? -5.656 -1.672 10.485 1.00 97.62 83 TYR A O 1
ATOM 664 N N . ARG A 1 84 ? -6.956 -3.462 10.827 1.00 97.00 84 ARG A N 1
ATOM 665 C CA . ARG A 1 84 ? -5.836 -4.420 10.805 1.00 97.00 84 ARG A CA 1
ATOM 666 C C . ARG A 1 84 ? -5.201 -4.508 9.416 1.00 97.00 84 ARG A C 1
ATOM 668 O O . ARG A 1 84 ? -3.975 -4.492 9.320 1.00 97.00 84 ARG A O 1
ATOM 675 N N . TYR A 1 85 ? -6.016 -4.615 8.366 1.00 98.00 85 TYR A N 1
ATOM 676 C CA . TYR A 1 85 ? -5.525 -4.687 6.991 1.00 98.00 85 TYR A CA 1
ATOM 677 C C . TYR A 1 85 ? -4.986 -3.336 6.534 1.00 98.00 85 TYR A C 1
ATOM 679 O O . TYR A 1 85 ? -3.914 -3.298 5.938 1.00 98.00 85 TYR A O 1
ATOM 687 N N . ALA A 1 86 ? -5.643 -2.240 6.925 1.00 98.62 86 ALA A N 1
ATOM 688 C CA . ALA A 1 86 ? -5.133 -0.892 6.704 1.00 98.62 86 ALA A CA 1
ATOM 689 C C . ALA A 1 86 ? -3.727 -0.710 7.291 1.00 98.62 86 ALA A C 1
ATOM 691 O O . ALA A 1 86 ? -2.795 -0.340 6.585 1.00 98.62 86 ALA A O 1
ATOM 692 N N . TYR A 1 87 ? -3.548 -1.053 8.569 1.00 98.50 87 TYR A N 1
ATOM 693 C CA . TYR A 1 87 ? -2.261 -0.933 9.249 1.00 98.50 87 TYR A CA 1
ATOM 694 C C . TYR A 1 87 ? -1.179 -1.794 8.586 1.00 98.50 87 TYR A C 1
ATOM 696 O O . TYR A 1 87 ? -0.058 -1.335 8.386 1.00 98.50 87 TYR A O 1
ATOM 704 N N . ARG A 1 88 ? -1.507 -3.039 8.219 1.00 98.44 88 ARG A N 1
ATOM 705 C CA . ARG A 1 88 ? -0.588 -3.938 7.507 1.00 98.44 88 ARG A CA 1
ATOM 706 C C . ARG A 1 88 ? -0.135 -3.330 6.180 1.00 98.44 88 ARG A C 1
ATOM 708 O O . ARG A 1 88 ? 1.062 -3.295 5.917 1.00 98.44 88 ARG A O 1
ATOM 715 N N . ASP A 1 89 ? -1.071 -2.866 5.361 1.00 98.81 89 ASP A N 1
ATOM 716 C CA . ASP A 1 89 ? -0.774 -2.362 4.020 1.00 98.81 89 ASP A CA 1
ATOM 717 C C . ASP A 1 89 ? 0.014 -1.048 4.074 1.00 98.81 89 ASP A C 1
ATOM 719 O O . ASP A 1 89 ? 1.016 -0.914 3.374 1.00 98.81 89 AS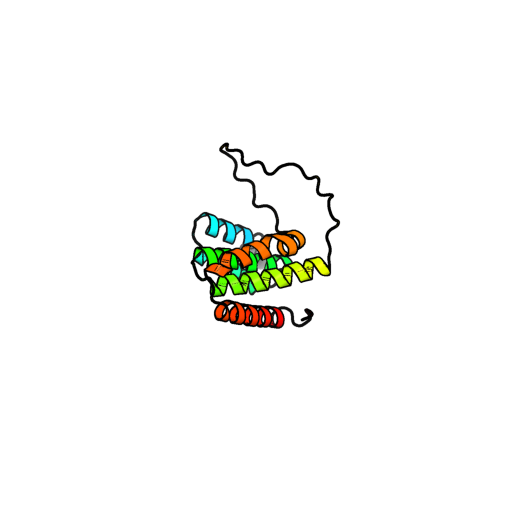P A O 1
ATOM 723 N N . LEU A 1 90 ? -0.326 -0.141 4.995 1.00 98.75 90 LEU A N 1
ATOM 724 C CA . LEU A 1 90 ? 0.456 1.077 5.226 1.00 98.75 90 LEU A CA 1
ATOM 725 C C . LEU A 1 90 ? 1.880 0.769 5.717 1.00 98.75 90 LEU A C 1
ATOM 727 O O . LEU A 1 90 ? 2.826 1.432 5.302 1.00 98.75 90 LEU A O 1
ATOM 731 N N . GLN A 1 91 ? 2.067 -0.266 6.543 1.00 98.44 91 GLN A N 1
ATOM 732 C CA . GLN A 1 91 ? 3.403 -0.711 6.963 1.00 98.44 91 GLN A CA 1
ATOM 733 C C . GLN A 1 91 ? 4.218 -1.306 5.805 1.00 98.44 91 GLN A C 1
ATOM 735 O O . GLN A 1 91 ? 5.436 -1.124 5.761 1.00 98.44 91 GLN A O 1
ATOM 740 N N . VAL A 1 92 ? 3.578 -2.022 4.871 1.00 98.56 92 VAL A N 1
ATOM 741 C CA . VAL A 1 92 ? 4.242 -2.493 3.644 1.00 98.56 92 VAL A CA 1
ATOM 742 C C . VAL A 1 92 ? 4.658 -1.298 2.797 1.00 98.56 92 VAL A C 1
ATOM 744 O O . VAL A 1 92 ? 5.840 -1.171 2.480 1.00 98.56 92 VAL A O 1
ATOM 747 N N . ALA A 1 93 ? 3.718 -0.397 2.500 1.00 98.50 93 ALA A N 1
ATOM 748 C CA . ALA A 1 93 ? 3.983 0.810 1.730 1.00 98.50 93 ALA A CA 1
ATOM 749 C C . ALA A 1 93 ? 5.129 1.622 2.341 1.00 98.50 93 ALA A C 1
ATOM 751 O O . ALA A 1 93 ? 6.012 2.073 1.621 1.00 98.50 93 ALA A O 1
ATOM 752 N N . TRP A 1 94 ? 5.170 1.761 3.671 1.00 98.06 94 TRP A N 1
ATOM 753 C CA . TRP A 1 94 ? 6.211 2.536 4.348 1.00 98.06 94 TRP A CA 1
ATOM 754 C C . TRP A 1 94 ? 7.598 1.934 4.136 1.00 98.06 94 TRP A C 1
ATOM 756 O O . TRP A 1 94 ? 8.532 2.645 3.768 1.00 98.06 94 TRP A O 1
ATOM 766 N N . LYS A 1 95 ? 7.723 0.611 4.275 1.00 96.94 95 LYS A N 1
ATOM 767 C CA . LYS A 1 95 ? 8.984 -0.096 4.026 1.00 96.94 95 LYS A CA 1
ATOM 768 C C . LYS A 1 95 ? 9.455 0.050 2.583 1.00 96.94 95 LYS A C 1
ATOM 770 O O . LYS A 1 95 ? 10.630 0.343 2.376 1.00 96.94 95 LYS A O 1
ATOM 775 N N . LEU A 1 96 ? 8.556 -0.131 1.614 1.00 96.69 96 LEU A N 1
ATOM 776 C CA . LEU A 1 96 ? 8.895 -0.014 0.194 1.00 96.69 96 LEU A CA 1
ATOM 777 C C . LEU A 1 96 ? 9.300 1.419 -0.159 1.00 96.69 96 LEU A C 1
ATOM 779 O O . LEU A 1 96 ? 10.389 1.626 -0.682 1.00 96.69 96 LEU A O 1
ATOM 783 N N . SER A 1 97 ? 8.494 2.413 0.219 1.00 96.75 97 SER A N 1
ATOM 784 C CA . SER A 1 97 ? 8.787 3.832 -0.023 1.00 96.75 97 SER A CA 1
ATOM 785 C C . SER A 1 97 ? 10.127 4.251 0.572 1.00 96.75 97 SER A C 1
ATOM 787 O O . SER A 1 97 ? 10.927 4.904 -0.095 1.00 96.75 97 SER A O 1
ATOM 789 N N . CYS A 1 98 ? 10.413 3.841 1.812 1.00 95.50 98 CYS A N 1
ATOM 790 C CA . CYS A 1 98 ? 11.689 4.151 2.444 1.00 95.50 98 CYS A CA 1
ATOM 791 C C . CYS A 1 98 ? 12.864 3.433 1.782 1.00 95.50 98 CYS A C 1
ATOM 793 O O . CYS A 1 98 ? 13.929 4.032 1.654 1.00 95.50 98 CYS A O 1
ATOM 795 N N . HIS A 1 99 ? 12.689 2.185 1.343 1.00 94.69 99 HIS A N 1
ATOM 796 C CA . HIS A 1 99 ? 13.721 1.475 0.596 1.00 94.69 99 HIS A CA 1
ATOM 797 C C . HIS A 1 99 ? 14.039 2.186 -0.723 1.00 94.69 99 HIS A C 1
ATOM 799 O O . HIS A 1 99 ? 15.199 2.516 -0.964 1.00 94.69 99 HIS A O 1
ATOM 805 N N . ILE A 1 100 ? 13.010 2.492 -1.520 1.00 93.81 100 ILE A N 1
ATOM 806 C CA . ILE A 1 100 ? 13.125 3.199 -2.802 1.00 93.81 100 ILE A CA 1
ATOM 807 C C . ILE A 1 100 ? 13.828 4.546 -2.600 1.00 93.81 100 ILE A C 1
ATOM 809 O O . ILE A 1 100 ? 14.811 4.844 -3.279 1.00 93.81 100 ILE A O 1
ATOM 813 N N . TYR A 1 101 ? 13.392 5.324 -1.606 1.00 92.62 101 TYR A N 1
ATOM 814 C CA . TYR A 1 101 ? 14.006 6.608 -1.270 1.00 92.62 101 TYR A CA 1
ATOM 815 C C . TYR A 1 101 ? 15.488 6.477 -0.879 1.00 92.62 101 TYR A C 1
ATOM 817 O O . TYR A 1 101 ? 16.308 7.309 -1.262 1.00 92.62 101 TYR A O 1
ATOM 825 N N . GLN A 1 102 ? 15.862 5.424 -0.146 1.00 91.69 102 GLN A N 1
ATOM 826 C CA . GLN A 1 102 ? 17.249 5.197 0.269 1.00 91.69 102 GLN A CA 1
ATOM 827 C C . GLN A 1 102 ? 18.172 4.820 -0.896 1.00 91.69 102 GLN A C 1
ATOM 829 O O . GLN A 1 102 ? 19.331 5.235 -0.903 1.00 91.69 102 GLN A O 1
ATOM 834 N N . ILE A 1 103 ? 17.691 4.027 -1.858 1.00 89.88 103 ILE A N 1
ATOM 835 C CA . ILE A 1 103 ? 18.506 3.565 -2.995 1.00 89.88 103 ILE A CA 1
ATOM 836 C C . ILE A 1 103 ? 18.502 4.545 -4.174 1.00 89.88 103 ILE A C 1
ATOM 838 O O . ILE A 1 103 ? 19.427 4.524 -4.985 1.00 89.88 103 ILE A O 1
ATOM 842 N N . SER A 1 104 ? 17.488 5.406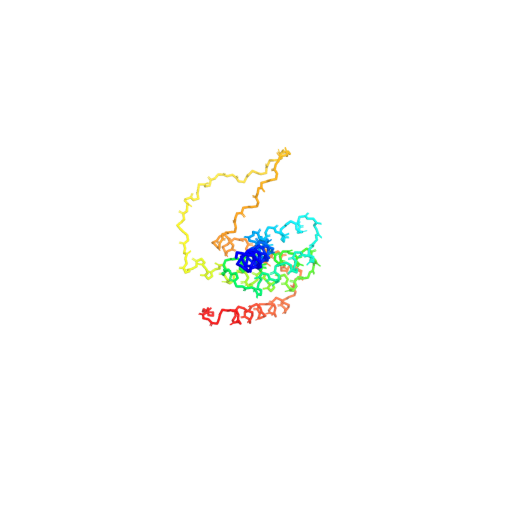 -4.262 1.00 83.38 104 SER A N 1
ATOM 843 C CA . SER A 1 104 ? 17.333 6.414 -5.310 1.00 83.38 104 SER A CA 1
ATOM 8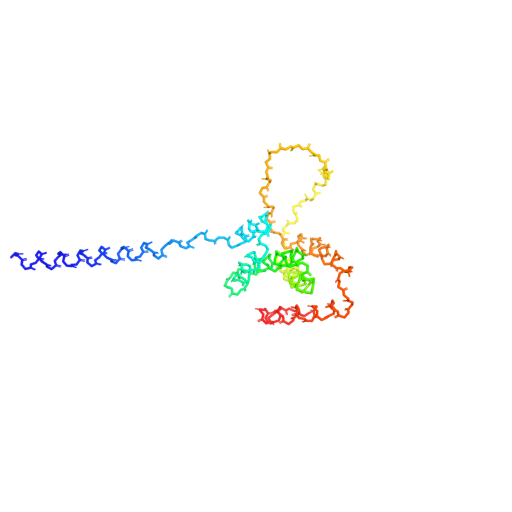44 C C . SER A 1 104 ? 16.826 7.736 -4.719 1.00 83.38 104 SER A C 1
ATOM 846 O O . SER A 1 104 ? 15.678 8.118 -4.957 1.00 83.38 104 SER A O 1
ATOM 848 N N . PRO A 1 105 ? 17.657 8.456 -3.941 1.00 71.12 105 PRO A N 1
ATOM 849 C CA . PRO A 1 105 ? 17.257 9.741 -3.388 1.00 71.12 105 PRO A CA 1
ATOM 850 C C . PRO A 1 105 ? 17.053 10.751 -4.522 1.00 71.12 105 PRO A C 1
ATOM 852 O O . PRO A 1 105 ? 17.993 11.077 -5.253 1.00 71.12 105 PRO A O 1
ATOM 855 N N . GLU A 1 106 ? 15.826 11.254 -4.673 1.00 66.88 106 GLU A N 1
ATOM 856 C CA . GLU A 1 106 ? 15.556 12.388 -5.556 1.00 66.88 106 GLU A CA 1
ATOM 857 C C . GLU A 1 106 ? 16.400 13.597 -5.116 1.00 66.88 106 GLU A C 1
ATOM 859 O O . GLU A 1 106 ? 16.566 13.834 -3.912 1.00 66.88 106 GLU A O 1
ATOM 864 N N . PRO A 1 107 ? 16.944 14.393 -6.057 1.00 55.78 107 PRO A N 1
ATOM 865 C CA . PRO A 1 107 ? 17.552 15.665 -5.709 1.00 55.78 107 PRO A CA 1
ATOM 866 C C . PRO A 1 107 ? 16.521 16.504 -4.957 1.00 55.78 107 PRO A C 1
ATOM 868 O O . PRO A 1 107 ? 15.455 16.792 -5.500 1.00 55.78 107 PRO A O 1
ATOM 871 N N . GLN A 1 108 ? 16.847 16.898 -3.725 1.00 43.16 108 GLN A N 1
ATOM 872 C CA . GLN A 1 108 ? 16.041 17.828 -2.941 1.00 43.16 108 GLN A CA 1
ATOM 873 C C . GLN A 1 108 ? 15.801 19.082 -3.787 1.00 43.16 108 GLN A C 1
ATOM 875 O O . GLN A 1 108 ? 16.700 19.910 -3.959 1.00 43.16 108 GLN A O 1
ATOM 880 N N . GLN A 1 109 ? 14.601 19.222 -4.350 1.00 40.44 109 GLN A N 1
ATOM 881 C CA . GLN A 1 109 ? 14.154 20.529 -4.794 1.00 40.44 109 GLN A CA 1
ATOM 882 C C . GLN A 1 109 ? 14.087 21.382 -3.525 1.00 40.44 109 GLN A C 1
ATOM 884 O O . GLN A 1 109 ? 13.514 20.925 -2.535 1.00 40.44 109 GLN A O 1
ATOM 889 N N . PRO A 1 110 ? 14.734 22.558 -3.489 1.00 39.41 110 PRO A N 1
ATOM 890 C CA . PRO A 1 110 ? 14.765 23.360 -2.283 1.00 39.41 110 PRO A CA 1
ATOM 891 C C . PRO A 1 110 ? 13.329 23.664 -1.863 1.00 39.41 110 PRO A C 1
ATOM 893 O O . PRO A 1 110 ? 12.565 24.275 -2.612 1.00 39.41 110 PRO A O 1
ATOM 896 N N . GLU A 1 111 ? 12.992 23.200 -0.662 1.00 42.50 111 GLU A N 1
ATOM 897 C CA . GLU A 1 111 ? 11.788 23.537 0.078 1.00 42.50 111 GLU A CA 1
ATOM 898 C C . GLU A 1 111 ? 11.748 25.054 0.280 1.00 42.50 111 GLU A C 1
ATOM 900 O O . GLU A 1 111 ? 12.223 25.604 1.276 1.00 42.50 111 GLU A O 1
ATOM 905 N N . ASN A 1 112 ? 11.183 25.764 -0.691 1.00 38.75 112 ASN A N 1
ATOM 906 C CA . ASN A 1 112 ? 10.731 27.123 -0.472 1.00 38.75 112 ASN A CA 1
ATOM 907 C C . ASN A 1 112 ? 9.437 27.029 0.332 1.00 38.75 112 ASN A C 1
ATOM 909 O O . ASN A 1 112 ? 8.336 26.957 -0.210 1.00 38.75 112 ASN A O 1
ATOM 913 N N . ASN A 1 113 ? 9.613 26.982 1.651 1.00 44.91 113 ASN A N 1
ATOM 914 C CA . ASN A 1 113 ? 8.578 27.254 2.631 1.00 44.91 113 ASN A CA 1
ATOM 915 C C . ASN A 1 113 ? 7.861 28.560 2.278 1.00 44.91 113 ASN A C 1
ATOM 917 O O . ASN A 1 113 ? 8.428 29.625 2.488 1.00 44.91 113 ASN A O 1
ATOM 921 N N . GLU A 1 114 ? 6.607 28.478 1.835 1.00 43.00 114 GLU A N 1
ATOM 922 C CA . GLU A 1 114 ? 5.586 29.464 2.181 1.00 43.00 114 GLU A CA 1
ATOM 923 C C . GLU A 1 114 ? 4.169 28.892 1.985 1.00 43.00 114 GLU A C 1
ATOM 925 O O . GLU A 1 114 ? 3.671 28.720 0.880 1.00 43.00 114 GLU A O 1
ATOM 930 N N . GLN A 1 115 ? 3.520 28.688 3.136 1.00 33.56 115 GLN A N 1
ATOM 931 C CA . GLN A 1 115 ? 2.076 28.751 3.381 1.00 33.56 115 GLN A CA 1
ATOM 932 C C . GLN A 1 115 ? 1.210 27.515 3.087 1.00 33.56 115 GLN A C 1
ATOM 934 O O . GLN A 1 115 ? 0.610 27.339 2.032 1.00 33.56 115 GLN A O 1
ATOM 939 N N . ARG A 1 116 ? 0.946 26.796 4.186 1.00 44.44 116 ARG A N 1
ATOM 940 C CA . ARG A 1 116 ? -0.394 26.309 4.538 1.00 44.44 116 ARG A CA 1
ATOM 941 C C . ARG A 1 116 ? -1.407 27.451 4.340 1.00 44.44 116 ARG A C 1
ATOM 943 O O . ARG A 1 116 ? -1.479 28.352 5.172 1.00 44.44 116 ARG A O 1
ATOM 950 N N . GLN A 1 117 ? -2.179 27.412 3.258 1.00 32.62 117 GLN A N 1
ATOM 951 C CA . GLN A 1 117 ? -3.422 28.169 3.132 1.00 32.62 117 GLN A CA 1
ATOM 952 C C . GLN A 1 117 ? -4.591 27.188 3.156 1.00 32.62 117 GLN A C 1
ATOM 954 O O . GLN A 1 117 ? -4.924 26.558 2.158 1.00 32.62 117 GLN A O 1
ATOM 959 N N . GLU A 1 118 ? -5.253 27.107 4.308 1.00 41.66 118 GLU A N 1
ATOM 960 C CA . GLU A 1 118 ? -6.707 27.005 4.276 1.00 41.66 118 GLU A CA 1
ATOM 961 C C . GLU A 1 118 ? -7.224 28.303 3.645 1.00 41.66 118 GLU A C 1
ATOM 963 O O . GLU A 1 118 ? -7.129 29.376 4.239 1.00 41.66 118 GLU A O 1
ATOM 968 N N . SER A 1 119 ? -7.752 28.216 2.426 1.00 36.19 119 SER A N 1
ATOM 969 C CA . SER A 1 119 ? -8.699 29.201 1.918 1.00 36.19 119 SER A CA 1
ATOM 970 C C . SER A 1 119 ? -9.636 28.553 0.909 1.00 36.19 119 SER A C 1
ATOM 972 O O . SER A 1 119 ? -9.277 28.194 -0.209 1.00 36.19 119 SER A O 1
ATOM 974 N N . THR A 1 120 ? -10.869 28.419 1.372 1.00 42.06 120 THR A N 1
ATOM 975 C CA . THR A 1 120 ? -12.113 28.386 0.612 1.00 42.06 120 THR A CA 1
ATOM 976 C C . THR A 1 120 ? -12.052 29.172 -0.704 1.00 42.06 120 THR A C 1
ATOM 978 O O . THR A 1 120 ? -11.876 30.388 -0.675 1.00 42.06 120 THR A O 1
ATOM 981 N N . ASN A 1 121 ? -12.291 28.507 -1.838 1.00 36.62 121 ASN A N 1
ATOM 982 C CA . ASN A 1 121 ? -13.297 28.899 -2.834 1.00 36.62 121 ASN A CA 1
ATOM 983 C C . ASN A 1 121 ? -13.394 27.853 -3.956 1.00 36.62 121 ASN A C 1
ATOM 985 O O . ASN A 1 121 ? -12.407 27.270 -4.387 1.00 36.62 121 ASN A O 1
ATOM 989 N N . ALA A 1 122 ? -14.630 27.588 -4.373 1.00 43.28 122 ALA A N 1
ATOM 990 C CA . ALA A 1 122 ? -15.023 26.470 -5.214 1.00 43.28 122 ALA A CA 1
ATOM 991 C C . ALA A 1 122 ? -14.526 26.538 -6.671 1.00 43.28 122 ALA A C 1
ATOM 993 O O . ALA A 1 122 ? -14.459 27.607 -7.276 1.00 43.28 122 ALA A O 1
ATOM 994 N N . THR A 1 123 ? -14.422 25.335 -7.249 1.00 41.94 123 THR A N 1
ATOM 995 C CA . THR A 1 123 ? -14.320 24.987 -8.681 1.00 41.94 123 THR A CA 1
ATOM 996 C C . THR A 1 123 ? -12.912 24.923 -9.269 1.00 41.94 123 THR A C 1
ATOM 998 O O . THR A 1 123 ? -12.546 25.735 -10.109 1.00 41.94 123 THR A O 1
ATOM 1001 N N . GLN A 1 124 ? -12.163 23.893 -8.873 1.00 34.53 124 GLN A N 1
ATOM 1002 C CA . GLN A 1 124 ? -11.459 22.950 -9.758 1.00 34.53 124 GLN A CA 1
ATOM 1003 C C . GLN A 1 124 ? -10.706 21.968 -8.858 1.00 34.53 124 GLN A C 1
ATOM 1005 O O . GLN A 1 124 ? -9.859 22.372 -8.070 1.00 34.53 124 GLN A O 1
ATOM 1010 N N . GLU A 1 125 ? -11.085 20.694 -8.926 1.00 39.06 125 GLU A N 1
ATOM 1011 C CA . GLU A 1 125 ? -10.434 19.603 -8.202 1.00 39.06 125 GLU A CA 1
ATOM 1012 C C . GLU A 1 125 ? -8.984 19.506 -8.713 1.00 39.06 125 GLU A C 1
ATOM 1014 O O . GLU A 1 125 ? -8.788 19.270 -9.911 1.00 39.06 125 GLU A O 1
ATOM 1019 N N . PRO A 1 126 ? -7.960 19.787 -7.885 1.00 40.22 126 PRO A N 1
ATOM 1020 C CA . PRO A 1 126 ? -6.578 19.628 -8.308 1.00 40.22 126 PRO A CA 1
ATOM 1021 C C . PRO A 1 126 ? -6.361 18.152 -8.633 1.00 40.22 126 PRO A C 1
ATOM 1023 O O . PRO A 1 126 ? -6.757 17.291 -7.847 1.00 40.22 126 PRO A O 1
ATOM 1026 N N . ALA A 1 127 ? -5.743 17.855 -9.779 1.00 51.88 127 ALA A N 1
ATOM 1027 C CA . ALA A 1 127 ? -5.294 16.497 -10.067 1.00 51.88 127 ALA A CA 1
ATOM 1028 C C . ALA A 1 127 ? -4.474 15.983 -8.865 1.00 51.88 127 ALA A C 1
ATOM 1030 O O . ALA A 1 127 ? -3.672 16.758 -8.328 1.00 51.88 127 ALA A O 1
ATOM 1031 N N . PRO A 1 128 ? -4.687 14.733 -8.413 1.00 57.50 128 PRO A N 1
ATOM 1032 C CA . PRO A 1 128 ? -3.984 14.206 -7.253 1.00 57.50 128 PRO A CA 1
ATOM 1033 C C . PRO A 1 128 ? -2.478 14.352 -7.474 1.00 57.50 128 PRO A C 1
ATOM 1035 O O . PRO A 1 128 ? -1.964 14.013 -8.543 1.00 57.50 128 PRO A O 1
ATOM 1038 N N . ALA A 1 129 ? -1.787 14.924 -6.486 1.00 63.25 129 ALA A N 1
ATOM 1039 C CA . ALA A 1 129 ? -0.343 15.094 -6.554 1.00 63.25 129 ALA A CA 1
ATOM 1040 C C . ALA A 1 129 ? 0.319 13.724 -6.800 1.00 63.25 129 ALA A C 1
ATOM 1042 O O . ALA A 1 129 ? -0.135 12.723 -6.233 1.00 63.25 129 ALA A O 1
ATOM 1043 N N . PRO A 1 130 ? 1.352 13.656 -7.658 1.00 78.75 130 PRO A N 1
ATOM 1044 C CA . PRO A 1 130 ? 2.028 12.401 -7.944 1.00 78.75 130 PRO A CA 1
ATOM 1045 C C . PRO A 1 130 ? 2.625 11.822 -6.659 1.00 78.75 130 PRO A C 1
ATOM 1047 O O . PRO A 1 130 ? 3.079 12.559 -5.781 1.00 78.75 130 PRO A O 1
ATOM 1050 N N . PHE A 1 131 ? 2.612 10.496 -6.551 1.00 89.31 131 PHE A N 1
ATOM 1051 C CA . PHE A 1 131 ? 3.269 9.802 -5.454 1.00 89.31 131 PHE A CA 1
ATOM 1052 C C . PHE A 1 131 ? 4.770 10.095 -5.487 1.00 89.31 131 PHE A C 1
ATOM 1054 O O . PHE A 1 131 ? 5.388 10.054 -6.544 1.00 89.31 131 PHE A O 1
ATOM 1061 N N . SER A 1 132 ? 5.339 10.416 -4.326 1.00 92.75 132 SER A N 1
ATOM 1062 C CA . SER A 1 132 ? 6.782 10.576 -4.150 1.00 92.75 132 SER A CA 1
ATOM 1063 C C . SER A 1 132 ? 7.229 9.641 -3.029 1.00 92.75 132 SER A C 1
ATOM 1065 O O . SER A 1 132 ? 6.757 9.802 -1.896 1.00 92.75 132 SER A O 1
ATOM 1067 N N . PRO A 1 133 ? 8.152 8.693 -3.287 1.00 93.94 133 PRO A N 1
ATOM 1068 C CA . PRO A 1 133 ? 8.667 7.790 -2.259 1.00 93.94 133 PRO A CA 1
ATOM 1069 C C . PRO A 1 133 ? 9.265 8.519 -1.048 1.00 93.94 133 PRO A C 1
ATOM 1071 O O . PRO A 1 133 ? 9.119 8.058 0.086 1.00 93.94 133 PRO A O 1
ATOM 1074 N N . ALA A 1 134 ? 9.897 9.678 -1.266 1.00 92.75 134 ALA A N 1
ATOM 1075 C CA . ALA A 1 134 ? 10.484 10.492 -0.204 1.00 92.75 134 ALA A CA 1
ATOM 1076 C C . ALA A 1 134 ? 9.407 11.054 0.737 1.00 92.75 134 ALA A C 1
ATOM 1078 O O . ALA A 1 134 ? 9.462 10.826 1.949 1.00 92.75 134 ALA A O 1
ATOM 1079 N N . LEU A 1 135 ? 8.397 11.727 0.174 1.00 93.81 135 LEU A N 1
ATOM 1080 C CA . LEU A 1 135 ? 7.271 12.276 0.935 1.00 93.81 135 LEU A CA 1
ATOM 1081 C C . LEU A 1 135 ? 6.484 11.164 1.640 1.00 93.81 135 LEU A C 1
ATOM 1083 O O . LEU A 1 135 ? 6.140 11.285 2.819 1.00 93.81 135 LEU A O 1
ATOM 1087 N N . ALA A 1 136 ? 6.259 10.050 0.938 1.00 95.25 136 ALA A N 1
ATOM 1088 C CA . ALA A 1 136 ? 5.571 8.887 1.473 1.00 95.25 136 ALA A CA 1
ATOM 1089 C C . ALA A 1 136 ? 6.306 8.301 2.688 1.00 95.25 136 ALA A C 1
ATOM 1091 O O .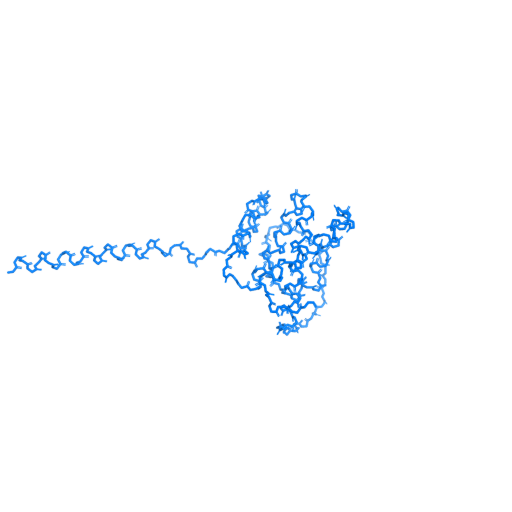 ALA A 1 136 ? 5.688 8.062 3.724 1.00 95.25 136 ALA A O 1
ATOM 1092 N N . CYS A 1 137 ? 7.625 8.108 2.586 1.00 96.06 137 CYS A N 1
ATOM 1093 C CA . CYS A 1 137 ? 8.455 7.557 3.657 1.00 96.06 137 CYS A CA 1
ATOM 1094 C C . CYS A 1 137 ? 8.545 8.475 4.888 1.00 96.06 137 CYS A C 1
ATOM 1096 O O . CYS A 1 137 ? 8.449 7.990 6.020 1.00 96.06 137 CYS A O 1
ATOM 1098 N N . ILE A 1 138 ? 8.778 9.775 4.672 1.00 95.12 138 ILE A N 1
ATOM 1099 C CA . ILE A 1 138 ? 9.152 10.717 5.739 1.00 95.12 138 ILE A CA 1
ATOM 1100 C C . ILE A 1 138 ? 7.926 11.298 6.450 1.00 95.12 138 ILE A C 1
ATOM 1102 O O . ILE A 1 138 ? 7.983 11.516 7.660 1.00 95.12 138 ILE A O 1
ATOM 1106 N N . GLU A 1 139 ? 6.827 11.535 5.731 1.00 94.12 139 GLU A N 1
ATOM 1107 C CA . GLU A 1 139 ? 5.686 12.294 6.254 1.00 94.12 139 GLU A CA 1
ATOM 1108 C C . GLU A 1 139 ? 4.364 11.525 6.153 1.00 94.12 139 GLU A C 1
ATOM 1110 O O . GLU A 1 139 ? 3.743 11.228 7.178 1.00 94.12 139 GLU A O 1
ATOM 1115 N N . GLN A 1 140 ? 3.944 11.157 4.939 1.00 95.88 140 GLN A N 1
ATOM 1116 C CA . GLN A 1 140 ? 2.571 10.705 4.690 1.00 95.88 140 GLN A CA 1
ATOM 1117 C C . GLN A 1 140 ? 2.245 9.373 5.383 1.00 95.88 140 GLN A C 1
ATOM 1119 O O . GLN A 1 140 ? 1.253 9.274 6.108 1.00 95.88 140 GLN A O 1
ATOM 1124 N N . LEU A 1 141 ? 3.068 8.336 5.196 1.00 97.94 141 LEU A N 1
ATOM 1125 C CA . LEU A 1 141 ? 2.795 7.010 5.760 1.00 97.94 141 LEU A CA 1
ATOM 1126 C C . LEU A 1 141 ? 2.923 6.972 7.289 1.00 97.94 141 LEU A C 1
ATOM 1128 O O . LEU A 1 141 ? 2.020 6.417 7.920 1.00 97.94 141 LEU A O 1
ATOM 1132 N N . PRO A 1 142 ? 3.945 7.590 7.922 1.00 97.94 142 PRO A N 1
ATOM 1133 C CA . PRO A 1 142 ? 3.981 7.729 9.376 1.00 97.94 142 PRO A CA 1
ATOM 1134 C C . PRO A 1 142 ? 2.714 8.373 9.949 1.00 97.94 142 PRO A C 1
ATOM 1136 O O . PRO A 1 142 ? 2.159 7.865 10.923 1.00 97.94 142 PRO A O 1
ATOM 1139 N N . GLN A 1 143 ? 2.208 9.439 9.319 1.00 97.75 143 GLN A N 1
ATOM 1140 C CA . GLN A 1 143 ? 0.981 10.101 9.757 1.00 97.75 143 GLN A CA 1
ATOM 1141 C C . GLN A 1 143 ? -0.245 9.182 9.635 1.00 97.75 143 GLN A C 1
ATOM 1143 O O . GLN A 1 143 ? -1.037 9.083 10.575 1.00 97.75 143 GLN A O 1
ATOM 1148 N N . LEU A 1 144 ? -0.405 8.490 8.502 1.00 97.81 144 LEU A N 1
ATOM 1149 C CA . LEU A 1 144 ? -1.513 7.552 8.290 1.00 97.81 144 LEU A CA 1
ATOM 1150 C C . LEU A 1 144 ? -1.482 6.401 9.307 1.00 97.81 144 LEU A C 1
ATOM 1152 O O . LEU A 1 144 ? -2.509 6.078 9.904 1.00 97.81 144 LEU A O 1
ATOM 1156 N N . ILE A 1 145 ? -0.306 5.822 9.560 1.00 97.75 145 ILE A N 1
ATOM 1157 C CA . ILE A 1 145 ? -0.113 4.747 10.545 1.00 97.75 145 ILE A CA 1
ATOM 1158 C C . ILE A 1 145 ? -0.439 5.239 11.961 1.00 97.75 145 ILE A C 1
ATOM 1160 O O . ILE A 1 145 ? -1.112 4.539 12.723 1.00 97.75 145 ILE A O 1
ATOM 1164 N N . ASP A 1 146 ? -0.005 6.448 12.320 1.00 96.69 146 ASP A N 1
ATOM 1165 C CA . ASP A 1 146 ? -0.270 7.032 13.635 1.00 96.69 146 ASP A CA 1
ATOM 1166 C C . ASP A 1 146 ? -1.759 7.297 13.870 1.00 96.69 146 ASP A C 1
ATOM 1168 O O . ASP A 1 146 ? -2.267 7.019 14.960 1.00 96.69 146 ASP A O 1
ATOM 1172 N N . ASN A 1 147 ? -2.485 7.730 12.837 1.00 96.81 147 ASN A N 1
ATOM 1173 C CA . ASN A 1 147 ? -3.934 7.927 12.893 1.00 96.81 147 ASN A CA 1
ATOM 1174 C C . ASN A 1 147 ? -4.714 6.622 13.127 1.00 96.81 147 ASN A C 1
ATOM 1176 O O . ASN A 1 147 ? -5.842 6.664 13.621 1.00 96.81 147 ASN A O 1
ATOM 1180 N N . LEU A 1 148 ? -4.123 5.461 12.822 1.00 96.38 148 LEU A N 1
ATOM 1181 C CA . LEU A 1 148 ? -4.735 4.157 13.082 1.00 96.38 148 LEU A CA 1
ATOM 1182 C C . LEU A 1 148 ? -4.521 3.646 14.510 1.00 96.38 148 LEU A C 1
ATOM 1184 O O . LEU A 1 148 ? -5.290 2.789 14.952 1.00 96.38 148 LEU A O 1
ATOM 1188 N N . LYS A 1 149 ? -3.544 4.177 15.263 1.00 93.12 149 LYS A N 1
ATOM 1189 C CA . LYS A 1 149 ? -3.224 3.713 16.628 1.00 93.12 149 LYS A CA 1
ATOM 1190 C C . LYS A 1 149 ? -4.446 3.619 17.557 1.00 93.12 149 LYS A C 1
ATOM 1192 O O . LYS A 1 149 ? -4.559 2.604 18.240 1.00 93.12 149 LYS A O 1
ATOM 1197 N N . PRO A 1 150 ? -5.390 4.584 17.589 1.00 96.06 150 PRO A N 1
ATOM 1198 C CA . PRO A 1 150 ? -6.577 4.489 18.447 1.00 96.06 150 PRO A CA 1
ATOM 1199 C C . PRO A 1 150 ? -7.532 3.342 18.083 1.00 96.06 150 PRO A C 1
ATOM 1201 O O . PRO A 1 150 ? -8.349 2.940 18.910 1.00 96.06 150 PRO A O 1
ATOM 1204 N N . PHE A 1 151 ? -7.450 2.826 16.855 1.00 94.00 151 PHE A N 1
ATOM 1205 C CA . PHE A 1 151 ? -8.358 1.816 16.311 1.00 94.00 151 PHE A CA 1
ATOM 1206 C C . PHE A 1 151 ? -7.741 0.411 16.252 1.00 94.00 151 PHE A C 1
ATOM 1208 O O . PHE A 1 151 ? -8.440 -0.566 15.977 1.00 94.00 151 PHE A O 1
ATOM 1215 N N . THR A 1 152 ? -6.444 0.284 16.542 1.00 91.50 152 THR A N 1
ATOM 1216 C CA . THR A 1 152 ? -5.711 -0.987 16.557 1.00 91.50 152 THR A CA 1
ATOM 1217 C C . THR A 1 152 ? -5.181 -1.290 17.954 1.00 91.50 152 THR A C 1
ATOM 1219 O O . THR A 1 152 ? -4.510 -0.458 18.557 1.00 91.50 152 THR A O 1
ATOM 1222 N N . SER A 1 153 ? -5.416 -2.499 18.469 1.00 94.50 153 SER A N 1
ATOM 1223 C CA . SER A 1 153 ? -4.764 -2.928 19.713 1.00 94.50 153 SER A CA 1
ATOM 1224 C C . SER A 1 153 ? -3.256 -3.097 19.514 1.00 94.50 153 SER A C 1
ATOM 1226 O O . SER A 1 153 ? -2.811 -3.382 18.403 1.00 94.50 153 SER A O 1
ATOM 1228 N N . GLU A 1 154 ? -2.467 -3.010 20.590 1.00 93.00 154 GLU A N 1
ATOM 1229 C CA . GLU A 1 154 ? -1.016 -3.254 20.527 1.00 93.00 154 GLU A CA 1
ATOM 1230 C C . GLU A 1 154 ? -0.696 -4.620 19.909 1.00 93.00 154 GLU A C 1
ATOM 1232 O O . GLU A 1 154 ? 0.128 -4.726 19.004 1.00 93.00 154 GLU A O 1
ATOM 1237 N N . PHE A 1 155 ? -1.413 -5.668 20.327 1.00 94.12 155 PHE A N 1
ATOM 1238 C CA . PHE A 1 155 ? -1.271 -6.997 19.735 1.00 94.12 155 PHE A CA 1
ATOM 1239 C C . PHE A 1 155 ? -1.650 -7.009 18.246 1.00 94.12 155 PHE A C 1
ATOM 1241 O O . PHE A 1 155 ? -0.963 -7.632 17.438 1.00 94.12 155 PHE A O 1
ATOM 1248 N N . GLY A 1 156 ? -2.717 -6.301 17.864 1.00 92.12 156 GLY A N 1
ATOM 1249 C CA . GLY A 1 156 ? -3.134 -6.158 16.470 1.00 92.12 156 GLY A CA 1
ATOM 1250 C C . GLY A 1 156 ? -2.072 -5.472 15.610 1.00 92.12 156 GLY A C 1
ATOM 1251 O O . GLY A 1 156 ? -1.739 -5.985 14.544 1.00 92.12 156 GLY A O 1
ATOM 1252 N N . ALA A 1 157 ? -1.492 -4.376 16.101 1.00 93.06 157 ALA A N 1
ATOM 1253 C CA . ALA A 1 157 ? -0.417 -3.646 15.436 1.00 93.06 157 ALA A CA 1
ATOM 1254 C C . ALA A 1 157 ? 0.859 -4.496 15.306 1.00 93.06 157 ALA A C 1
ATOM 1256 O O . ALA A 1 157 ? 1.483 -4.525 14.242 1.00 93.06 157 ALA A O 1
ATOM 1257 N N . ILE A 1 158 ? 1.218 -5.257 16.348 1.00 95.06 158 ILE A N 1
ATOM 1258 C CA . ILE A 1 158 ? 2.349 -6.198 16.315 1.00 95.06 158 ILE A CA 1
ATOM 1259 C C . ILE A 1 158 ? 2.127 -7.262 15.235 1.00 95.06 158 ILE A C 1
ATOM 1261 O O . ILE A 1 158 ? 3.013 -7.498 14.413 1.00 95.06 158 ILE A O 1
ATOM 1265 N N . MET A 1 159 ? 0.946 -7.882 15.201 1.00 94.88 159 MET A N 1
ATOM 1266 C CA . MET A 1 159 ? 0.628 -8.913 14.211 1.00 94.88 159 MET A CA 1
ATOM 1267 C C . MET A 1 159 ? 0.616 -8.356 12.784 1.00 94.88 159 MET A C 1
ATOM 1269 O O . MET A 1 159 ? 1.234 -8.944 11.901 1.00 94.88 159 MET A O 1
ATOM 1273 N N . ALA A 1 160 ? -0.016 -7.201 12.564 1.00 95.19 160 ALA A N 1
ATOM 1274 C CA . ALA A 1 160 ? -0.042 -6.541 11.261 1.00 95.19 160 ALA A CA 1
ATOM 1275 C C . ALA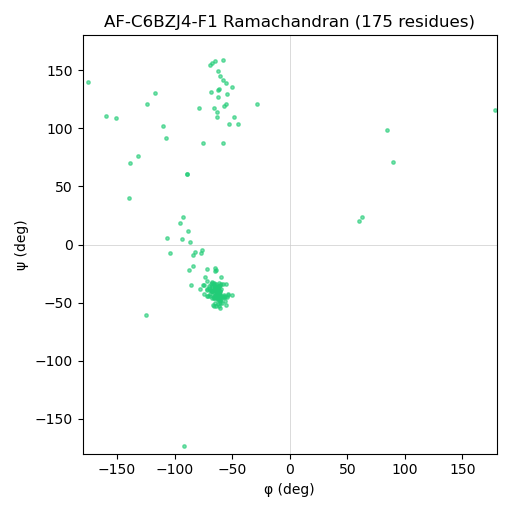 A 1 160 ? 1.371 -6.158 10.779 1.00 95.19 160 ALA A C 1
ATOM 1277 O O . ALA A 1 160 ? 1.690 -6.321 9.605 1.00 95.19 160 ALA A O 1
ATOM 1278 N N . THR A 1 161 ? 2.259 -5.737 11.686 1.00 95.69 161 THR A N 1
ATOM 1279 C CA . THR A 1 161 ? 3.666 -5.441 11.358 1.00 95.69 161 THR A CA 1
ATOM 1280 C C . THR A 1 161 ? 4.447 -6.701 10.966 1.00 95.69 161 THR A C 1
ATOM 1282 O O . THR A 1 161 ? 5.273 -6.673 10.045 1.00 95.69 161 THR A O 1
ATOM 1285 N N . GLN A 1 162 ? 4.198 -7.830 11.637 1.00 96.94 162 GLN A N 1
ATOM 1286 C CA . GLN A 1 162 ? 4.801 -9.116 11.269 1.00 96.94 162 GLN A CA 1
ATOM 1287 C C . GLN A 1 162 ? 4.305 -9.594 9.900 1.00 96.94 162 GLN A C 1
ATOM 1289 O O . GLN A 1 162 ? 5.115 -9.999 9.066 1.00 96.94 162 GLN A O 1
ATOM 1294 N N . GLU A 1 163 ? 3.000 -9.484 9.641 1.00 97.75 163 GLU A N 1
ATOM 1295 C CA . GLU A 1 163 ? 2.400 -9.788 8.338 1.00 97.75 163 GLU A CA 1
ATOM 1296 C C . GLU A 1 163 ? 2.982 -8.905 7.230 1.00 97.75 163 GLU A C 1
ATOM 1298 O O . GLU A 1 163 ? 3.412 -9.428 6.204 1.00 97.75 163 GLU A O 1
ATOM 1303 N N . ALA A 1 164 ? 3.093 -7.594 7.458 1.00 97.50 164 ALA A N 1
ATOM 1304 C CA . ALA A 1 164 ? 3.704 -6.664 6.512 1.00 97.50 164 ALA A CA 1
ATOM 1305 C C . ALA A 1 164 ? 5.149 -7.066 6.174 1.00 97.50 164 ALA A C 1
ATOM 1307 O O . ALA A 1 164 ? 5.547 -7.113 5.013 1.00 97.50 164 ALA A O 1
ATOM 1308 N N . SER A 1 165 ? 5.930 -7.447 7.188 1.00 96.19 165 SER A N 1
ATOM 1309 C CA . SER A 1 165 ? 7.300 -7.941 7.002 1.00 96.19 165 SER A CA 1
ATOM 1310 C C . SER A 1 165 ? 7.356 -9.235 6.183 1.00 96.19 165 SER A C 1
ATOM 1312 O O . SER A 1 165 ? 8.267 -9.413 5.377 1.00 96.19 165 SER A O 1
ATOM 1314 N N . ALA A 1 166 ? 6.391 -10.138 6.372 1.00 97.12 166 ALA A N 1
ATOM 1315 C CA . ALA A 1 166 ? 6.294 -11.371 5.597 1.00 97.12 166 ALA A CA 1
ATOM 1316 C C . ALA A 1 166 ? 5.910 -11.105 4.132 1.00 97.12 166 ALA A C 1
ATOM 1318 O O . ALA A 1 166 ? 6.478 -11.740 3.244 1.00 97.12 166 ALA A O 1
ATOM 1319 N N . ILE A 1 167 ? 5.001 -10.156 3.879 1.00 97.31 167 ILE A N 1
ATOM 1320 C CA . ILE A 1 167 ? 4.616 -9.722 2.527 1.00 97.31 167 ILE A CA 1
ATOM 1321 C C . ILE A 1 167 ? 5.822 -9.132 1.797 1.00 97.31 167 ILE A C 1
ATOM 1323 O O . ILE A 1 167 ? 6.170 -9.624 0.727 1.00 97.31 167 ILE A O 1
ATOM 1327 N N . VAL A 1 168 ? 6.510 -8.157 2.403 1.00 96.69 168 VAL A N 1
ATOM 1328 C CA . VAL A 1 168 ? 7.704 -7.534 1.804 1.00 96.69 168 VAL A CA 1
ATOM 1329 C C . VAL A 1 168 ? 8.758 -8.588 1.486 1.00 96.69 168 VAL A C 1
ATOM 1331 O O . VAL A 1 168 ? 9.262 -8.625 0.376 1.00 96.69 168 VAL A O 1
ATOM 1334 N N . LYS A 1 169 ? 9.032 -9.516 2.410 1.00 95.69 169 LYS A N 1
ATOM 1335 C CA . LYS A 1 169 ? 9.994 -10.602 2.176 1.00 95.69 169 LYS A CA 1
ATOM 1336 C C . LYS A 1 169 ? 9.593 -11.525 1.019 1.00 95.69 169 LYS A C 1
ATOM 1338 O O . LYS A 1 169 ? 10.465 -12.070 0.347 1.00 95.69 169 LYS A O 1
ATOM 1343 N N . LYS A 1 170 ? 8.294 -11.773 0.837 1.00 96.12 170 LYS A N 1
ATOM 1344 C CA . LYS A 1 170 ? 7.783 -12.626 -0.243 1.00 96.12 170 LYS A CA 1
ATOM 1345 C C . LYS A 1 170 ? 7.927 -11.937 -1.601 1.00 96.12 170 LYS A C 1
ATOM 1347 O O . LYS A 1 170 ? 8.317 -12.605 -2.551 1.00 96.12 170 LYS A O 1
ATOM 1352 N N . LEU A 1 171 ? 7.590 -10.650 -1.676 1.00 94.19 171 LEU A N 1
ATOM 1353 C CA . LEU A 1 171 ? 7.629 -9.868 -2.915 1.00 94.19 171 LEU A CA 1
ATOM 1354 C C . LEU A 1 171 ? 9.060 -9.442 -3.283 1.00 94.19 171 LEU A C 1
ATOM 1356 O O . LEU A 1 171 ? 9.442 -9.517 -4.444 1.00 94.19 171 LEU A O 1
ATOM 1360 N N . TYR A 1 172 ? 9.870 -9.086 -2.284 1.00 93.62 172 TYR A N 1
ATOM 1361 C CA . TYR A 1 172 ? 11.213 -8.520 -2.432 1.00 93.62 172 TYR A CA 1
ATOM 1362 C C . TYR A 1 172 ? 12.210 -9.249 -1.518 1.00 93.62 172 TYR A C 1
ATOM 1364 O O . TYR A 1 172 ? 12.591 -8.739 -0.459 1.00 93.62 172 TYR A O 1
ATOM 1372 N N . PRO A 1 173 ? 12.645 -10.469 -1.884 1.00 91.38 173 PRO A N 1
ATOM 1373 C CA . PRO A 1 173 ? 13.513 -11.287 -1.033 1.00 91.38 173 PRO A CA 1
ATOM 1374 C C . PRO A 1 173 ? 14.901 -10.676 -0.793 1.00 91.38 173 PRO A C 1
ATOM 1376 O O . PRO A 1 173 ? 15.535 -11.001 0.211 1.00 91.38 173 PRO A O 1
ATOM 1379 N N . GLU A 1 174 ? 15.350 -9.789 -1.684 1.00 88.62 174 GLU A N 1
ATOM 1380 C CA . GLU A 1 174 ? 16.653 -9.116 -1.615 1.00 88.62 174 GLU A CA 1
ATOM 1381 C C . GLU A 1 174 ? 16.643 -7.860 -0.723 1.00 88.62 174 GLU A C 1
ATOM 1383 O O . GLU A 1 174 ? 17.701 -7.300 -0.431 1.00 88.62 174 GLU A O 1
ATOM 1388 N N . MET A 1 175 ? 15.469 -7.407 -0.263 1.00 84.75 175 MET A N 1
ATOM 1389 C CA . MET A 1 175 ? 15.364 -6.211 0.572 1.00 84.75 175 MET A CA 1
ATOM 1390 C C . MET A 1 175 ? 15.994 -6.452 1.962 1.00 84.75 175 MET A C 1
ATOM 1392 O O . MET A 1 175 ? 15.692 -7.465 2.610 1.00 84.75 175 MET A O 1
ATOM 1396 N N . PRO A 1 176 ? 16.859 -5.541 2.458 1.00 71.69 176 PRO A N 1
ATOM 1397 C CA . PRO A 1 176 ? 17.446 -5.660 3.791 1.00 71.69 176 PRO A CA 1
ATOM 1398 C C . PRO A 1 176 ? 16.373 -5.620 4.892 1.00 71.69 176 PRO A C 1
ATOM 1400 O O . PRO A 1 176 ? 15.321 -5.001 4.733 1.00 71.69 176 PRO A O 1
ATOM 1403 N N . ARG A 1 177 ? 16.641 -6.319 6.005 1.00 61.00 177 ARG A N 1
ATOM 1404 C CA . ARG A 1 177 ? 15.708 -6.456 7.138 1.00 61.00 177 ARG A CA 1
ATOM 1405 C C . ARG A 1 177 ? 15.724 -5.269 8.083 1.00 61.00 177 ARG A C 1
ATOM 1407 O O . ARG A 1 177 ? 16.841 -4.788 8.370 1.00 61.00 177 ARG A O 1
#

Secondary structure (DSSP, 8-state):
-HHHHHHHHHHHHHHHHHHHHHHHTTTTTT--HHHHHHHHHHTT-HHHHHHHHHHHHTTT--HHHHHHHHHHHHHHHHHTT-HHHHHHHHHHHHHHHHHHHHHSPPP---------------S--PPPPPP-HHHIIIIIHHHHHHHHGGGS-HHHHHHHHHHHHHHHHHH-TTS--

Mean predicted aligned error: 11.91 Å

Organism: Maridesulfovibrio salexigens (strain ATCC 14822 / DSM 2638 / NCIMB 8403 / VKM B-1763) (NCBI:txid526222)

InterPro domains:
  IPR011990 Tetratricopeptide-like helical domain superfamily [G3DSA:1.25.40.10] (2-126)
  IPR011990 Tetratricopeptide-like helical domain superfamily [SSF48452] (36-96)

Sequence (177 aa):
MIRHYAQIFRILTKASLCVLLLVSAGCSIFYKPIEQAQYYALNQQYDAAVDELSDLIDSDASEEEIAQAFMLRGEAYTSLKEYRYAYRDLQVAWKLSCHIYQISPEPQQPENNEQRQESTNATQEPAPAPFSPALACIEQLPQLIDNLKPFTSEFGAIMATQEASAIVKKLYPEMPR